Protein AF-A0A1C6E4A1-F1 (afdb_monomer_lite)

Sequence (317 aa):
MVTQKQIKAWIPEALAIFQRFMPPFPGMDTIPIPEIHIVSDKTVFPTRKMLVAKLRSRQTDIDEDHYTSIMEMIHGDLGDAILIWQKYIPDPQKIPLADDYFCHYLWHELGHYYAIHNECRSDDLHRFNNPGLAAERAKQEGYWMWSEFIAEAIALYVEEQHCRIDNKEFYHPELLKWEPNEWGYLVEKLLNFLEMAFCYYPSTIDEAGLAMYFATLLMDDATKRYVKAASEGKLRVYDKSTGRSRSAEPGSIEATCISDQAEAFQDTLWQMKRLLEIQLRKESFWEINAQWLEELGQHVIDLMNEKIALLASMSID

Structure (mmCIF, N/CA/C/O backbone):
data_AF-A0A1C6E4A1-F1
#
_entry.id   AF-A0A1C6E4A1-F1
#
loop_
_atom_site.group_PDB
_atom_site.id
_atom_site.type_symbol
_atom_site.label_atom_id
_atom_site.label_alt_id
_atom_site.label_comp_id
_atom_site.label_asym_id
_atom_site.label_entity_id
_atom_site.label_seq_id
_atom_site.pdbx_PDB_ins_code
_atom_site.Cartn_x
_atom_site.Cartn_y
_atom_site.Cartn_z
_atom_site.occupancy
_atom_site.B_iso_or_equiv
_atom_site.auth_seq_id
_atom_site.auth_comp_id
_atom_site.auth_asym_id
_atom_site.auth_atom_id
_atom_site.pdbx_PDB_model_num
ATOM 1 N N . MET A 1 1 ? 25.639 3.477 7.634 1.00 81.38 1 MET A N 1
ATOM 2 C CA . MET A 1 1 ? 24.794 3.198 6.457 1.00 81.38 1 MET A CA 1
ATOM 3 C C . MET A 1 1 ? 24.906 1.716 6.188 1.00 81.38 1 MET A C 1
ATOM 5 O O . MET A 1 1 ? 26.019 1.196 6.266 1.00 81.38 1 MET A O 1
ATOM 9 N N . VAL A 1 2 ? 23.794 1.050 5.890 1.00 91.00 2 VAL A N 1
ATOM 10 C CA . VAL A 1 2 ? 23.809 -0.368 5.523 1.00 91.00 2 VAL A CA 1
ATOM 11 C C . VAL A 1 2 ? 24.676 -0.595 4.280 1.00 91.00 2 VAL A C 1
ATOM 13 O O . VAL A 1 2 ? 24.725 0.234 3.370 1.00 91.00 2 VAL A O 1
ATOM 16 N N . THR A 1 3 ? 25.414 -1.700 4.239 1.00 92.31 3 THR A N 1
ATOM 17 C CA . THR A 1 3 ? 26.262 -2.055 3.093 1.00 92.31 3 THR A CA 1
ATOM 18 C C . THR A 1 3 ? 25.485 -2.867 2.058 1.00 92.31 3 THR A C 1
ATOM 20 O O . THR A 1 3 ? 24.609 -3.654 2.411 1.00 92.31 3 THR A O 1
ATOM 23 N N . GLN A 1 4 ? 25.868 -2.790 0.778 1.00 93.56 4 GLN A N 1
ATOM 24 C CA . GLN A 1 4 ? 25.291 -3.672 -0.248 1.00 93.56 4 GLN A CA 1
ATOM 25 C C . GLN A 1 4 ? 25.464 -5.159 0.088 1.00 93.56 4 GLN A C 1
ATOM 27 O O . GLN A 1 4 ? 24.623 -5.971 -0.274 1.00 93.56 4 GLN A O 1
ATOM 32 N N . LYS A 1 5 ? 26.544 -5.533 0.791 1.00 93.94 5 LYS A N 1
ATOM 33 C CA . LYS A 1 5 ? 26.756 -6.912 1.247 1.00 93.94 5 LYS A CA 1
ATOM 34 C C . LYS A 1 5 ? 25.677 -7.353 2.242 1.00 93.94 5 LYS A C 1
ATOM 36 O O . LYS A 1 5 ? 25.244 -8.493 2.162 1.00 93.94 5 LYS A O 1
ATOM 41 N N . GLN A 1 6 ? 25.267 -6.470 3.154 1.00 93.69 6 GLN A N 1
ATOM 42 C CA . GLN A 1 6 ? 24.185 -6.750 4.104 1.00 93.69 6 GLN A CA 1
ATOM 43 C C . GLN A 1 6 ? 22.842 -6.867 3.386 1.00 93.69 6 GLN A C 1
ATOM 45 O O . GLN A 1 6 ? 22.175 -7.875 3.557 1.00 93.69 6 GLN A O 1
ATOM 50 N N . ILE A 1 7 ? 22.517 -5.924 2.495 1.00 95.50 7 ILE A N 1
ATOM 51 C CA . ILE A 1 7 ? 21.291 -5.990 1.679 1.00 95.50 7 ILE A CA 1
ATOM 52 C C . ILE A 1 7 ? 21.223 -7.321 0.906 1.00 95.50 7 ILE A C 1
ATOM 54 O O . ILE A 1 7 ? 20.216 -8.018 0.946 1.00 95.50 7 ILE A O 1
ATOM 58 N N . LYS A 1 8 ? 22.328 -7.738 0.268 1.00 96.00 8 LYS A N 1
ATOM 59 C CA . LYS A 1 8 ? 22.415 -9.036 -0.431 1.00 96.00 8 LYS A CA 1
ATOM 60 C C . LYS A 1 8 ? 22.181 -10.246 0.469 1.00 96.00 8 LYS A C 1
ATOM 62 O O . LYS A 1 8 ? 21.783 -11.284 -0.042 1.00 96.00 8 LYS A O 1
ATOM 67 N N . ALA A 1 9 ? 22.480 -10.139 1.761 1.00 95.25 9 ALA A N 1
ATOM 68 C CA . ALA A 1 9 ? 22.271 -11.226 2.708 1.00 95.25 9 ALA A CA 1
ATOM 69 C C . ALA A 1 9 ? 20.801 -11.348 3.141 1.00 95.25 9 ALA A C 1
ATOM 71 O O . ALA A 1 9 ? 20.377 -12.456 3.438 1.00 95.25 9 ALA A O 1
ATOM 72 N N . TRP A 1 10 ? 20.038 -10.249 3.135 1.00 95.50 10 TRP A N 1
ATOM 73 C CA . TRP A 1 10 ? 18.614 -10.234 3.500 1.00 95.50 10 TRP A CA 1
ATOM 74 C C . TRP A 1 10 ? 17.695 -10.730 2.375 1.00 95.50 10 TRP A C 1
ATOM 76 O O . TRP A 1 10 ? 16.693 -11.388 2.635 1.00 95.50 10 TRP A O 1
ATOM 86 N N . ILE A 1 11 ? 18.060 -10.471 1.113 1.00 97.19 11 ILE A N 1
ATOM 87 C CA . ILE A 1 11 ? 17.241 -10.816 -0.065 1.00 97.19 11 ILE A CA 1
ATOM 88 C C . ILE A 1 11 ? 16.787 -12.293 -0.100 1.00 97.19 11 ILE A C 1
ATOM 90 O O . ILE A 1 11 ? 15.597 -12.521 -0.309 1.00 97.19 11 ILE A O 1
ATOM 94 N N . PRO A 1 12 ? 17.662 -13.309 0.072 1.00 96.75 12 PRO A N 1
ATOM 95 C CA . PRO A 1 12 ? 17.250 -14.704 -0.090 1.00 96.75 12 PRO A CA 1
ATOM 96 C C . PRO A 1 12 ? 16.167 -15.146 0.898 1.00 96.75 12 PRO A C 1
ATOM 98 O O . PRO A 1 12 ? 15.276 -15.903 0.524 1.00 96.75 12 PRO A O 1
ATOM 101 N N . GLU A 1 13 ? 16.238 -14.673 2.142 1.00 94.50 13 GLU A N 1
ATOM 102 C CA . GLU A 1 13 ? 15.254 -14.995 3.175 1.00 94.50 13 GLU A CA 1
ATOM 103 C C . GLU A 1 13 ? 13.914 -14.312 2.891 1.00 94.50 13 GLU A C 1
ATOM 105 O O . GLU A 1 13 ? 12.883 -14.983 2.874 1.00 94.50 13 GLU A O 1
ATOM 110 N N . ALA A 1 14 ? 13.932 -13.020 2.548 1.00 96.62 14 ALA A N 1
ATOM 111 C CA . ALA A 1 14 ? 12.730 -12.288 2.155 1.00 96.62 14 ALA A CA 1
ATOM 112 C C . ALA A 1 14 ? 12.017 -12.943 0.956 1.00 96.62 14 ALA A C 1
ATOM 114 O O . ALA A 1 14 ? 10.797 -13.118 0.984 1.00 96.62 14 ALA A O 1
ATOM 115 N N . LEU A 1 15 ? 12.771 -13.375 -0.066 1.00 96.94 15 LEU A N 1
ATOM 116 C CA . LEU A 1 15 ? 12.227 -14.106 -1.217 1.00 96.94 15 LEU A CA 1
ATOM 117 C C . LEU A 1 15 ? 11.614 -15.451 -0.812 1.00 96.94 15 LEU A C 1
ATOM 119 O O . LEU A 1 15 ? 10.517 -15.781 -1.259 1.00 96.94 15 LEU A O 1
ATOM 123 N N . ALA A 1 16 ? 12.295 -16.215 0.045 1.00 95.56 16 ALA A N 1
ATOM 124 C CA . ALA A 1 16 ? 11.799 -17.508 0.508 1.00 95.56 16 ALA A CA 1
ATOM 125 C C . ALA A 1 16 ? 10.503 -17.369 1.323 1.00 95.56 16 ALA A C 1
ATOM 127 O O . ALA A 1 16 ? 9.583 -18.171 1.154 1.00 95.56 16 ALA A O 1
ATOM 128 N N . ILE A 1 17 ? 10.404 -16.342 2.174 1.00 96.31 17 ILE A N 1
ATOM 129 C CA . ILE A 1 17 ? 9.189 -16.038 2.940 1.00 96.31 17 ILE A CA 1
ATOM 130 C C . ILE A 1 17 ? 8.036 -15.692 1.993 1.00 96.31 17 ILE A C 1
ATOM 132 O O . ILE A 1 17 ? 6.963 -16.287 2.111 1.00 96.31 17 ILE A O 1
ATOM 136 N N . PHE A 1 18 ? 8.272 -14.800 1.026 1.00 96.69 18 PHE A N 1
ATOM 137 C CA . PHE A 1 18 ? 7.267 -14.405 0.039 1.00 96.69 18 PHE A CA 1
ATOM 138 C C . PHE A 1 18 ? 6.743 -15.615 -0.744 1.00 96.69 18 PHE A C 1
ATOM 140 O O . PHE A 1 18 ? 5.542 -15.868 -0.773 1.00 96.69 18 PHE A O 1
ATOM 147 N N . GLN A 1 19 ? 7.646 -16.420 -1.314 1.00 94.31 19 GLN A N 1
ATOM 148 C CA . GLN A 1 19 ? 7.297 -17.611 -2.100 1.00 94.31 19 GLN A CA 1
ATOM 149 C C . GLN A 1 19 ? 6.577 -18.690 -1.287 1.00 94.31 19 GLN A C 1
ATOM 151 O O . GLN A 1 19 ? 5.837 -19.492 -1.849 1.00 94.31 19 GLN A O 1
ATOM 156 N N . ARG A 1 20 ? 6.807 -18.750 0.028 1.00 94.69 20 ARG A N 1
ATOM 157 C CA . ARG A 1 20 ? 6.126 -19.707 0.904 1.00 94.69 20 ARG A CA 1
ATOM 158 C C . ARG A 1 20 ? 4.679 -19.303 1.185 1.00 94.69 20 ARG A C 1
ATOM 160 O O . ARG A 1 20 ? 3.849 -20.191 1.365 1.00 94.69 20 ARG A O 1
ATOM 167 N N . PHE A 1 21 ? 4.392 -18.005 1.288 1.00 94.69 21 PHE A N 1
ATOM 168 C CA . PHE A 1 21 ? 3.065 -17.515 1.674 1.00 94.69 21 PHE A CA 1
ATOM 169 C C . PHE A 1 21 ? 2.189 -17.092 0.500 1.00 94.69 21 PHE A C 1
ATOM 171 O O . PHE A 1 21 ? 0.968 -17.181 0.614 1.00 94.69 21 PHE A O 1
ATOM 178 N N . MET A 1 22 ? 2.779 -16.700 -0.627 1.00 94.44 22 MET A N 1
ATOM 179 C CA . MET A 1 22 ? 2.024 -16.411 -1.841 1.00 94.44 22 MET A CA 1
ATOM 180 C C . MET A 1 22 ? 1.811 -17.688 -2.662 1.00 94.44 22 MET A C 1
ATOM 182 O O . MET A 1 22 ? 2.776 -18.414 -2.915 1.00 94.44 22 MET A O 1
ATOM 186 N N . PRO A 1 23 ? 0.569 -17.995 -3.083 1.00 91.94 23 PRO A N 1
ATOM 187 C CA . PRO A 1 23 ? 0.314 -19.166 -3.912 1.00 91.94 23 PRO A CA 1
ATOM 188 C C . PRO A 1 23 ? 0.955 -19.008 -5.300 1.00 91.94 23 PRO A C 1
ATOM 190 O O . PRO A 1 23 ? 1.213 -17.894 -5.741 1.00 91.94 23 PRO A O 1
ATOM 193 N N . PRO A 1 24 ? 1.233 -20.104 -6.024 1.00 89.75 24 PRO A N 1
ATOM 194 C CA . PRO A 1 24 ? 1.779 -20.000 -7.368 1.00 89.75 24 PRO A CA 1
ATOM 195 C C . PRO A 1 24 ? 0.727 -19.475 -8.350 1.00 89.75 24 PRO A C 1
ATOM 197 O O . PRO A 1 24 ? -0.425 -19.910 -8.325 1.00 89.75 24 PRO A O 1
ATOM 200 N N . PHE A 1 25 ? 1.140 -18.602 -9.266 1.00 87.06 25 PHE A N 1
ATOM 201 C CA . PHE A 1 25 ? 0.284 -18.109 -10.344 1.00 87.06 25 PHE A CA 1
ATOM 202 C C . PHE A 1 25 ? 0.513 -18.861 -11.666 1.00 87.06 25 PHE A C 1
ATOM 204 O O . PHE A 1 25 ? 1.556 -19.504 -11.854 1.00 87.06 25 PHE A O 1
ATOM 211 N N . PRO A 1 26 ? -0.434 -18.799 -12.624 1.00 83.06 26 PRO A N 1
ATOM 212 C CA . PRO A 1 26 ? -0.293 -19.469 -13.913 1.00 83.06 26 PRO A CA 1
ATOM 213 C C . PRO A 1 26 ? 0.978 -19.053 -14.671 1.00 83.06 26 PRO A C 1
ATOM 215 O O . PRO A 1 26 ? 1.112 -17.926 -15.140 1.00 83.06 26 PRO A O 1
ATOM 218 N N . GLY A 1 27 ? 1.902 -19.999 -14.854 1.00 82.12 27 GLY A N 1
ATOM 219 C CA . GLY A 1 27 ? 3.162 -19.770 -15.571 1.00 82.12 27 GLY A CA 1
ATOM 220 C C . GLY A 1 27 ? 4.354 -19.395 -14.688 1.00 82.12 27 GLY A C 1
ATOM 221 O O . GLY A 1 27 ? 5.437 -19.189 -15.235 1.00 82.12 27 GLY A O 1
ATOM 222 N N . MET A 1 28 ? 4.202 -19.380 -13.358 1.00 85.00 28 MET A N 1
ATOM 223 C CA . MET A 1 28 ? 5.288 -19.098 -12.408 1.00 85.00 28 MET A CA 1
ATOM 224 C C . MET A 1 28 ? 6.514 -20.014 -12.588 1.00 85.00 28 MET A C 1
ATOM 226 O O . MET A 1 28 ? 7.639 -19.568 -12.410 1.00 85.00 28 MET A O 1
ATOM 230 N N . ASP A 1 29 ? 6.334 -21.262 -13.037 1.00 83.38 29 ASP A N 1
ATOM 231 C CA . ASP A 1 29 ? 7.452 -22.179 -13.337 1.00 83.38 29 ASP A CA 1
ATOM 232 C C . ASP A 1 29 ? 8.336 -21.707 -14.509 1.00 83.38 29 ASP A C 1
ATOM 234 O O . ASP A 1 29 ? 9.450 -22.194 -14.705 1.00 83.38 29 ASP A O 1
ATOM 238 N N . THR A 1 30 ? 7.822 -20.786 -15.327 1.00 85.50 30 THR A N 1
ATOM 239 C CA . THR A 1 30 ? 8.484 -20.263 -16.532 1.00 85.50 30 THR A CA 1
ATOM 240 C C . THR A 1 30 ? 8.809 -18.777 -16.450 1.00 85.50 30 THR A C 1
ATOM 242 O O . THR A 1 30 ? 9.683 -18.314 -17.181 1.00 85.50 30 THR A O 1
ATOM 245 N N . ILE A 1 31 ? 8.124 -18.038 -15.576 1.00 88.00 31 ILE A N 1
ATOM 246 C CA . ILE A 1 31 ? 8.352 -16.615 -15.336 1.00 88.00 31 ILE A CA 1
ATOM 247 C C . ILE A 1 31 ? 9.339 -16.506 -14.168 1.00 88.00 31 ILE A C 1
ATOM 249 O O . ILE A 1 31 ? 9.013 -16.922 -13.054 1.00 88.00 31 ILE A O 1
ATOM 253 N N . PRO A 1 32 ? 10.568 -16.018 -14.403 1.00 90.31 32 PRO A N 1
ATOM 254 C CA . PRO A 1 32 ? 11.553 -15.903 -13.342 1.00 90.31 32 PRO A CA 1
ATOM 255 C C . PRO A 1 32 ? 11.148 -14.815 -12.342 1.00 90.31 32 PRO A C 1
ATOM 257 O O . PRO A 1 32 ? 10.550 -13.808 -12.711 1.00 90.31 32 PRO A O 1
ATOM 260 N N . ILE A 1 33 ? 11.564 -14.990 -11.086 1.00 91.94 33 ILE A N 1
ATOM 261 C CA . ILE A 1 33 ? 11.564 -13.905 -10.095 1.00 91.94 33 ILE A CA 1
ATOM 262 C C . ILE A 1 33 ? 12.351 -12.705 -10.663 1.00 91.94 33 ILE A C 1
ATOM 264 O O . ILE A 1 33 ? 13.384 -12.936 -11.306 1.00 91.94 33 ILE A O 1
ATOM 268 N N . PRO A 1 34 ? 11.916 -11.453 -10.411 1.00 96.31 34 PRO A N 1
ATOM 269 C CA . PRO A 1 34 ? 12.587 -10.263 -10.927 1.00 96.31 34 PRO A CA 1
ATOM 270 C C . PRO A 1 34 ? 14.086 -10.219 -10.605 1.00 96.31 34 PRO A C 1
ATOM 272 O O . PRO A 1 34 ? 14.519 -10.576 -9.505 1.00 96.31 34 PRO A O 1
ATOM 275 N N . GLU A 1 35 ? 14.897 -9.735 -11.549 1.00 96.25 35 GLU A N 1
ATOM 276 C CA . GLU A 1 35 ? 16.322 -9.497 -11.303 1.00 96.25 35 GLU A CA 1
ATOM 277 C C . GLU A 1 35 ? 16.504 -8.365 -10.274 1.00 96.25 35 GLU A C 1
ATOM 279 O O . GLU A 1 35 ? 16.013 -7.259 -10.476 1.00 96.25 35 GLU A O 1
ATOM 284 N N . ILE A 1 36 ? 17.240 -8.597 -9.180 1.00 97.94 36 ILE A N 1
ATOM 285 C CA . ILE A 1 36 ? 17.410 -7.587 -8.119 1.00 97.94 36 ILE A CA 1
ATOM 286 C C . ILE A 1 36 ? 18.741 -6.837 -8.266 1.00 97.94 36 ILE A C 1
ATOM 288 O O . ILE A 1 36 ? 19.827 -7.422 -8.186 1.00 97.94 36 ILE A O 1
ATOM 292 N N . HIS A 1 37 ? 18.663 -5.513 -8.405 1.00 98.00 37 HIS A N 1
ATOM 293 C CA . HIS A 1 37 ? 19.795 -4.611 -8.606 1.00 98.00 37 HIS A CA 1
ATOM 294 C C . HIS A 1 37 ? 19.950 -3.629 -7.445 1.00 98.00 37 HIS A C 1
ATOM 296 O O . HIS A 1 37 ? 19.134 -2.737 -7.261 1.00 98.00 37 HIS A O 1
ATOM 302 N N . ILE A 1 38 ? 21.050 -3.724 -6.693 1.00 97.75 38 ILE A N 1
ATOM 303 C CA . ILE A 1 38 ? 21.346 -2.783 -5.601 1.00 97.75 38 ILE A CA 1
ATOM 304 C C . ILE A 1 38 ? 22.229 -1.652 -6.124 1.00 97.75 38 ILE A C 1
ATOM 306 O O . ILE A 1 38 ? 23.339 -1.894 -6.610 1.00 97.75 38 ILE A O 1
ATOM 310 N N . VAL A 1 39 ? 21.767 -0.414 -5.973 1.00 96.50 39 VAL A N 1
ATOM 311 C CA . VAL A 1 39 ? 22.415 0.780 -6.520 1.00 96.50 39 VAL A CA 1
ATOM 312 C C . VAL A 1 39 ? 22.741 1.820 -5.453 1.00 96.50 39 VAL A C 1
ATOM 314 O O . VAL A 1 39 ? 22.078 1.951 -4.429 1.00 96.50 39 VAL A O 1
ATOM 317 N N . SER A 1 40 ? 23.809 2.570 -5.712 1.00 94.50 40 SER A N 1
ATOM 318 C CA . SER A 1 40 ? 24.158 3.814 -5.018 1.00 94.50 40 SER A CA 1
ATOM 319 C C . SER A 1 40 ? 23.624 5.044 -5.764 1.00 94.50 40 SER A C 1
ATOM 321 O O . SER A 1 40 ? 23.258 4.936 -6.935 1.00 94.50 40 SER A O 1
ATOM 323 N N . ASP A 1 41 ? 23.721 6.226 -5.149 1.00 91.69 41 ASP A N 1
ATOM 324 C CA . ASP A 1 41 ? 23.377 7.530 -5.751 1.00 91.69 41 ASP A CA 1
ATOM 325 C C . ASP A 1 41 ? 24.024 7.754 -7.121 1.00 91.69 41 ASP A C 1
ATOM 327 O O . ASP A 1 41 ? 23.420 8.313 -8.026 1.00 91.69 41 ASP A O 1
ATOM 331 N N . LYS A 1 42 ? 25.264 7.284 -7.307 1.00 93.50 42 LYS A N 1
ATOM 332 C CA . LYS A 1 42 ? 25.999 7.465 -8.570 1.00 93.50 42 LYS A CA 1
ATOM 333 C C . LYS A 1 42 ? 25.506 6.553 -9.691 1.00 93.50 42 LYS A C 1
ATOM 335 O O . LYS A 1 42 ? 25.857 6.760 -10.847 1.00 93.50 42 LYS A O 1
ATOM 340 N N . THR A 1 43 ? 24.782 5.494 -9.345 1.00 96.06 43 THR A N 1
ATOM 341 C CA . THR A 1 43 ? 24.476 4.376 -10.246 1.00 96.06 43 THR A CA 1
ATOM 342 C C . THR A 1 43 ? 22.985 4.158 -10.458 1.00 96.06 43 THR A C 1
ATOM 344 O O . THR A 1 43 ? 22.647 3.395 -11.357 1.00 96.06 43 THR A O 1
ATOM 347 N N . VAL A 1 44 ? 22.114 4.805 -9.675 1.00 94.81 44 VAL A N 1
ATOM 348 C CA . VAL A 1 44 ? 20.657 4.597 -9.717 1.00 94.81 44 VAL A CA 1
ATOM 349 C C . VAL A 1 44 ? 20.091 4.863 -11.112 1.00 94.81 44 VAL A C 1
ATOM 351 O O . VAL A 1 44 ? 19.644 3.923 -11.763 1.00 94.81 44 VAL A O 1
ATOM 354 N N . PHE A 1 45 ? 20.250 6.071 -11.655 1.00 95.12 45 PHE A N 1
ATOM 355 C CA . PHE A 1 45 ? 19.711 6.414 -12.975 1.00 95.12 45 PHE A CA 1
ATOM 356 C C . PHE A 1 45 ? 20.417 5.727 -14.153 1.00 95.12 45 PHE A C 1
ATOM 358 O O . PHE A 1 45 ? 19.721 5.253 -15.053 1.00 95.12 45 PHE A O 1
ATOM 365 N N . PRO A 1 46 ? 21.762 5.578 -14.180 1.00 96.12 46 PRO A N 1
ATOM 366 C CA . PRO A 1 46 ? 22.415 4.779 -15.217 1.00 96.12 46 PRO A CA 1
ATOM 367 C C . PRO A 1 46 ? 21.916 3.329 -15.265 1.00 96.12 46 PRO A C 1
ATOM 369 O O . PRO A 1 46 ? 21.668 2.799 -16.347 1.00 96.12 46 PRO A O 1
ATOM 372 N N . THR A 1 47 ? 21.732 2.696 -14.101 1.00 97.12 47 THR A N 1
ATOM 373 C CA . THR A 1 47 ? 21.236 1.314 -14.016 1.00 97.12 47 THR A CA 1
ATOM 374 C C . THR A 1 47 ? 19.764 1.248 -14.398 1.00 97.12 47 THR A C 1
ATOM 376 O O . THR A 1 47 ? 19.402 0.403 -15.209 1.00 97.12 47 THR A O 1
ATOM 379 N N . ARG A 1 48 ? 18.930 2.172 -13.903 1.00 96.19 48 ARG A N 1
ATOM 380 C CA . ARG A 1 48 ? 17.509 2.251 -14.261 1.00 96.19 48 ARG A CA 1
ATOM 381 C C . ARG A 1 48 ? 17.311 2.380 -15.772 1.00 96.19 48 ARG A C 1
ATOM 383 O O . ARG A 1 48 ? 16.597 1.577 -16.358 1.00 96.19 48 ARG A O 1
ATOM 390 N N . LYS A 1 49 ? 18.011 3.313 -16.434 1.00 95.88 49 LYS A N 1
ATOM 391 C CA . LYS A 1 49 ? 17.958 3.492 -17.903 1.00 95.88 49 LYS A CA 1
ATOM 392 C C . LYS A 1 49 ? 18.360 2.226 -18.656 1.00 95.88 49 LYS A C 1
ATOM 394 O O . LYS A 1 49 ? 17.715 1.855 -19.634 1.00 95.88 49 LYS A O 1
ATOM 399 N N . MET A 1 50 ? 19.417 1.556 -18.194 1.00 97.19 50 MET A N 1
ATOM 400 C CA . MET A 1 50 ? 19.840 0.271 -18.748 1.00 97.19 50 MET A CA 1
ATOM 401 C C . MET A 1 50 ? 18.745 -0.795 -18.585 1.00 97.19 50 MET A C 1
ATOM 403 O O . MET A 1 50 ? 18.482 -1.514 -19.545 1.00 97.19 50 MET A O 1
ATOM 407 N N . LEU A 1 51 ? 18.107 -0.896 -17.415 1.00 97.25 51 LEU A N 1
ATOM 408 C CA . LEU A 1 51 ? 17.039 -1.866 -17.148 1.00 97.25 51 LEU A CA 1
ATOM 409 C C . LEU A 1 51 ? 15.794 -1.590 -17.990 1.00 97.25 51 LEU A C 1
ATOM 411 O O . LEU A 1 51 ? 15.344 -2.490 -18.690 1.00 97.25 51 LEU A O 1
ATOM 415 N N . VAL A 1 52 ? 15.307 -0.347 -18.024 1.00 95.69 52 VAL A N 1
ATOM 416 C CA . VAL A 1 52 ? 14.161 0.056 -18.859 1.00 95.69 52 VAL A CA 1
ATOM 417 C C . VAL A 1 52 ? 14.390 -0.333 -20.324 1.00 95.69 52 VAL A C 1
ATOM 419 O O . VAL A 1 52 ? 13.527 -0.951 -20.947 1.00 95.69 52 VAL A O 1
ATOM 422 N N . ALA A 1 53 ? 15.586 -0.067 -20.861 1.00 96.38 53 ALA A N 1
ATOM 423 C CA . ALA A 1 53 ? 15.941 -0.454 -22.224 1.00 96.38 53 ALA A CA 1
ATOM 424 C C . ALA A 1 53 ? 16.075 -1.979 -22.407 1.00 96.38 53 ALA A C 1
ATOM 426 O O . ALA A 1 53 ? 15.568 -2.524 -23.389 1.00 96.38 53 ALA A O 1
ATOM 427 N N . LYS A 1 54 ? 16.747 -2.676 -21.476 1.00 97.06 54 LYS A N 1
ATOM 428 C CA . LYS A 1 54 ? 16.952 -4.137 -21.509 1.00 97.06 54 LYS A CA 1
ATOM 429 C C . LYS A 1 54 ? 15.618 -4.884 -21.489 1.00 97.06 54 LYS A C 1
ATOM 431 O O . LYS A 1 54 ? 15.457 -5.841 -22.240 1.00 97.06 54 LYS A O 1
ATOM 436 N N . LEU A 1 55 ? 14.694 -4.446 -20.639 1.00 95.75 55 LEU A N 1
ATOM 437 C CA . LEU A 1 55 ? 13.409 -5.099 -20.399 1.00 95.75 55 LEU A CA 1
ATOM 438 C C . LEU A 1 55 ? 12.325 -4.672 -21.395 1.00 95.75 55 LEU A C 1
ATOM 440 O O . LEU A 1 55 ? 11.274 -5.299 -21.438 1.00 95.75 55 LEU A O 1
ATOM 444 N N . ARG A 1 56 ? 12.580 -3.642 -22.219 1.00 94.50 56 ARG A N 1
ATOM 445 C CA . ARG A 1 56 ? 11.566 -2.963 -23.052 1.00 94.50 56 ARG A CA 1
ATOM 446 C C . ARG A 1 56 ? 10.392 -2.447 -22.217 1.00 94.50 56 ARG A C 1
ATOM 448 O O . ARG A 1 56 ? 9.236 -2.565 -22.608 1.00 94.50 56 ARG A O 1
ATOM 455 N N . SER A 1 57 ? 10.709 -1.883 -21.056 1.00 91.44 57 SER A N 1
ATOM 456 C CA . SER A 1 57 ? 9.710 -1.273 -20.187 1.00 91.44 57 SER A CA 1
ATOM 457 C C . SER A 1 57 ? 9.175 0.021 -20.799 1.00 91.44 57 SER A C 1
ATOM 459 O O . SER A 1 57 ? 9.913 0.777 -21.437 1.00 91.44 57 SER A O 1
ATOM 461 N N . ARG A 1 58 ? 7.889 0.293 -20.562 1.00 87.94 58 ARG A N 1
ATOM 462 C CA . ARG A 1 58 ? 7.238 1.564 -20.911 1.00 87.94 58 ARG A CA 1
ATOM 463 C C . ARG A 1 58 ? 7.419 2.642 -19.835 1.00 87.94 58 ARG A C 1
ATOM 465 O O . ARG A 1 58 ? 7.025 3.779 -20.060 1.00 87.94 58 ARG A O 1
ATOM 472 N N . GLN A 1 59 ? 8.052 2.326 -18.702 1.00 85.44 59 GLN A N 1
ATOM 473 C CA . GLN A 1 59 ? 8.328 3.256 -17.596 1.00 85.44 59 GLN A CA 1
ATOM 474 C C . GLN A 1 59 ? 9.520 4.191 -17.913 1.00 85.44 59 GLN A C 1
ATOM 476 O O . GLN A 1 59 ? 10.516 4.255 -17.181 1.00 85.44 59 GLN A O 1
ATOM 481 N N . THR A 1 60 ? 9.456 4.894 -19.047 1.00 83.00 60 THR A N 1
ATOM 482 C CA . THR A 1 60 ? 10.545 5.745 -19.558 1.00 83.00 60 THR A CA 1
ATOM 483 C C . THR A 1 60 ? 10.597 7.124 -18.915 1.00 83.00 60 THR A C 1
ATOM 485 O O . THR A 1 60 ? 11.679 7.706 -18.824 1.00 83.00 60 THR A O 1
ATOM 488 N N . ASP A 1 61 ? 9.456 7.618 -18.444 1.00 76.00 61 ASP A N 1
ATOM 489 C CA . ASP A 1 61 ? 9.274 9.005 -18.023 1.00 76.00 61 A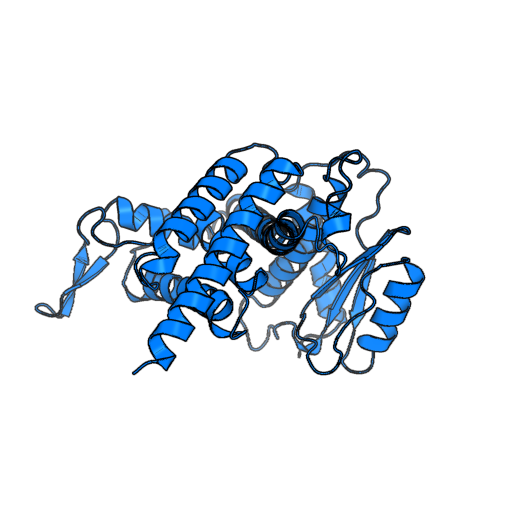SP A CA 1
ATOM 490 C C . ASP A 1 61 ? 9.429 9.109 -16.501 1.00 76.00 61 ASP A C 1
ATOM 492 O O . ASP A 1 61 ? 8.450 9.131 -15.762 1.00 76.00 61 ASP A O 1
ATOM 496 N N . ILE A 1 62 ? 10.681 9.116 -16.027 1.00 81.50 62 ILE A N 1
ATOM 497 C CA . ILE A 1 62 ? 11.005 9.352 -14.613 1.00 81.50 62 ILE A CA 1
ATOM 498 C C . ILE A 1 62 ? 11.565 10.764 -14.432 1.00 81.50 62 ILE A C 1
ATOM 500 O O . ILE A 1 62 ? 12.454 11.189 -15.174 1.00 81.50 62 ILE A O 1
ATOM 504 N N . ASP A 1 63 ? 11.070 11.472 -13.422 1.00 83.94 63 ASP A N 1
ATOM 505 C CA . ASP A 1 63 ? 11.677 12.712 -12.951 1.00 83.94 63 ASP A CA 1
ATOM 506 C C . ASP A 1 63 ? 12.846 12.375 -12.012 1.00 83.94 63 ASP A C 1
ATOM 508 O O . ASP A 1 63 ? 12.649 11.984 -10.862 1.00 83.94 63 ASP A O 1
ATOM 512 N N . GLU A 1 64 ? 14.080 12.482 -12.517 1.00 85.75 64 GLU A N 1
ATOM 513 C CA . GLU A 1 64 ? 15.288 12.189 -11.733 1.00 85.75 64 GLU A CA 1
ATOM 514 C C . GLU A 1 64 ? 15.479 13.162 -10.555 1.00 85.75 64 GLU A C 1
ATOM 516 O O . GLU A 1 64 ? 16.068 12.776 -9.543 1.00 85.75 64 GLU A O 1
ATOM 521 N N . ASP A 1 65 ? 14.967 14.394 -10.656 1.00 82.44 65 ASP A N 1
ATOM 522 C CA . ASP A 1 65 ? 15.119 15.421 -9.620 1.00 82.44 65 ASP A CA 1
ATOM 523 C C . ASP A 1 65 ? 14.159 15.189 -8.439 1.00 82.44 65 ASP A C 1
ATOM 525 O O . ASP A 1 65 ? 14.463 15.577 -7.307 1.00 82.44 65 ASP A O 1
ATOM 529 N N . HIS A 1 66 ? 13.043 14.495 -8.683 1.00 80.38 66 HIS A N 1
ATOM 530 C CA . HIS A 1 66 ? 12.029 14.148 -7.680 1.00 80.38 66 HIS A CA 1
ATOM 531 C C . HIS A 1 66 ? 11.904 12.635 -7.434 1.00 80.38 66 HIS A C 1
ATOM 533 O O . HIS A 1 66 ? 10.915 12.180 -6.864 1.00 80.38 66 HIS A O 1
ATOM 539 N N . TYR A 1 67 ? 12.905 11.842 -7.824 1.00 83.44 67 TYR A N 1
ATOM 540 C CA . TYR A 1 67 ? 12.901 10.397 -7.602 1.00 83.44 67 TYR A CA 1
ATOM 541 C C . TYR A 1 67 ? 13.032 10.066 -6.106 1.00 83.44 67 TYR A C 1
ATOM 543 O O . TYR A 1 67 ? 14.068 10.325 -5.484 1.00 83.44 67 TYR A O 1
ATOM 551 N N . THR A 1 68 ? 11.984 9.482 -5.523 1.00 81.62 68 THR A N 1
ATOM 552 C CA . THR A 1 68 ? 11.884 9.184 -4.081 1.00 81.62 68 THR A CA 1
ATOM 553 C C . THR A 1 68 ? 11.806 7.694 -3.756 1.00 81.62 68 THR A C 1
ATOM 555 O O . THR A 1 68 ? 11.859 7.335 -2.579 1.00 81.62 68 THR A O 1
ATOM 558 N N . SER A 1 69 ? 11.726 6.821 -4.762 1.00 85.25 69 SER A N 1
ATOM 559 C CA . SER A 1 69 ? 11.523 5.386 -4.564 1.00 85.25 69 SER A CA 1
ATOM 560 C C . SER A 1 69 ? 12.705 4.729 -3.842 1.00 85.25 69 SER A C 1
ATOM 562 O O . SER A 1 69 ? 13.863 4.819 -4.269 1.00 85.25 69 SER A O 1
ATOM 564 N N . ILE A 1 70 ? 12.410 4.047 -2.731 1.00 92.00 70 ILE A N 1
ATOM 565 C CA . ILE A 1 70 ? 13.387 3.253 -1.967 1.00 92.00 70 ILE A CA 1
ATOM 566 C C . ILE A 1 70 ? 13.748 1.992 -2.757 1.00 92.00 70 ILE A C 1
ATOM 568 O O . ILE A 1 70 ? 14.929 1.649 -2.904 1.00 92.00 70 ILE A O 1
ATOM 572 N N . MET A 1 71 ? 12.719 1.325 -3.272 1.00 96.38 71 MET A N 1
ATOM 573 C CA . MET A 1 71 ? 12.795 0.250 -4.246 1.00 96.38 71 MET A CA 1
ATOM 574 C C . MET A 1 71 ? 11.848 0.580 -5.407 1.00 96.38 71 MET A C 1
ATOM 576 O O . MET A 1 71 ? 10.981 1.431 -5.256 1.00 96.38 71 MET A O 1
ATOM 580 N N . GLU A 1 72 ? 12.087 0.006 -6.581 1.00 95.25 72 GLU A N 1
ATOM 581 C CA . GLU A 1 72 ? 11.229 0.187 -7.755 1.00 95.25 72 GLU A CA 1
ATOM 582 C C . GLU A 1 72 ? 11.148 -1.127 -8.529 1.00 95.25 72 GLU A C 1
ATOM 584 O O . GLU A 1 72 ? 12.177 -1.661 -8.960 1.00 95.25 72 GLU A O 1
ATOM 589 N N . MET A 1 73 ? 9.930 -1.611 -8.748 1.00 96.12 73 MET A N 1
ATOM 590 C CA . MET A 1 73 ? 9.621 -2.681 -9.680 1.00 96.12 73 MET A CA 1
ATOM 591 C C . MET A 1 73 ? 9.530 -2.151 -11.119 1.00 96.12 73 MET A C 1
ATOM 593 O O . MET A 1 73 ? 8.675 -1.335 -11.475 1.00 96.12 73 MET A O 1
ATOM 597 N N . ILE A 1 74 ? 10.407 -2.670 -11.977 1.00 95.25 74 ILE A N 1
ATOM 598 C CA . ILE A 1 74 ? 10.474 -2.365 -13.403 1.00 95.25 74 ILE A CA 1
ATOM 599 C C . ILE A 1 74 ? 9.938 -3.556 -14.189 1.00 95.25 74 ILE A C 1
ATOM 601 O O . ILE A 1 74 ? 10.611 -4.583 -14.311 1.00 95.25 74 ILE A O 1
ATOM 605 N N . HIS A 1 75 ? 8.751 -3.387 -14.766 1.00 93.50 75 HIS A N 1
ATOM 606 C CA . HIS A 1 75 ? 8.109 -4.382 -15.622 1.00 93.50 75 HIS A CA 1
ATOM 607 C C . HIS A 1 75 ? 8.325 -4.056 -17.106 1.00 93.50 75 HIS A C 1
ATOM 609 O O . HIS A 1 75 ? 8.243 -2.891 -17.515 1.00 93.50 75 HIS A O 1
ATOM 615 N N . GLY A 1 76 ? 8.579 -5.069 -17.936 1.00 92.00 76 GLY A N 1
ATOM 616 C CA . GLY A 1 76 ? 8.666 -4.910 -19.387 1.00 92.00 76 GLY A CA 1
ATOM 617 C C . GLY A 1 76 ? 8.441 -6.202 -20.172 1.00 92.00 76 GLY A C 1
ATOM 618 O O . GLY A 1 76 ? 8.444 -7.302 -19.625 1.00 92.00 76 GLY A O 1
ATOM 619 N N . ASP A 1 77 ? 8.294 -6.069 -21.494 1.00 89.88 77 ASP A N 1
ATOM 620 C CA . ASP A 1 77 ? 7.965 -7.180 -22.402 1.00 89.88 77 ASP A CA 1
ATOM 621 C C . ASP A 1 77 ? 8.974 -8.350 -22.362 1.00 89.88 77 ASP A C 1
ATOM 623 O O . ASP A 1 77 ? 8.663 -9.456 -22.807 1.00 89.88 77 ASP A O 1
ATOM 627 N N . LEU A 1 78 ? 10.212 -8.105 -21.909 1.00 92.25 78 LEU A N 1
ATOM 628 C CA . LEU A 1 78 ? 11.287 -9.107 -21.846 1.00 92.25 78 LEU A CA 1
ATOM 629 C C . LEU A 1 78 ? 11.596 -9.606 -20.427 1.00 92.25 78 LEU A C 1
ATOM 631 O O . LEU A 1 78 ? 12.545 -10.375 -20.261 1.00 92.25 78 LEU A O 1
ATOM 635 N N . GLY A 1 79 ? 10.821 -9.187 -19.428 1.00 93.69 79 GLY A N 1
ATOM 636 C CA . GLY A 1 79 ? 10.957 -9.617 -18.041 1.00 93.69 79 GLY A CA 1
ATOM 637 C C . GLY A 1 79 ? 10.944 -8.457 -17.055 1.00 93.69 79 GLY A C 1
ATOM 638 O O . GLY A 1 79 ? 10.602 -7.324 -17.391 1.00 93.69 79 GLY A O 1
ATOM 639 N N . ASP A 1 80 ? 11.377 -8.764 -15.839 1.00 96.06 80 ASP A N 1
ATOM 640 C CA . ASP A 1 80 ? 11.179 -7.924 -14.666 1.00 96.06 80 ASP A CA 1
ATOM 641 C C . ASP A 1 80 ? 12.483 -7.672 -13.903 1.00 96.06 80 ASP A C 1
ATOM 643 O O . ASP A 1 80 ? 13.365 -8.539 -13.842 1.00 96.06 80 ASP A O 1
ATOM 647 N N . ALA A 1 81 ? 12.594 -6.509 -13.263 1.00 97.94 81 ALA A N 1
ATOM 648 C CA . ALA A 1 81 ? 13.680 -6.206 -12.336 1.00 97.94 81 ALA A CA 1
ATOM 649 C C . ALA A 1 81 ? 13.204 -5.366 -11.151 1.00 97.94 81 ALA A C 1
ATOM 651 O O . ALA A 1 81 ? 12.319 -4.538 -11.299 1.00 97.94 81 ALA A O 1
ATOM 652 N N . ILE A 1 82 ? 13.855 -5.523 -9.999 1.00 98.38 82 ILE A N 1
ATOM 653 C CA . ILE A 1 82 ? 13.682 -4.650 -8.834 1.00 98.38 82 ILE A CA 1
ATOM 654 C C . ILE A 1 82 ? 14.973 -3.862 -8.623 1.00 98.38 82 ILE A C 1
ATOM 656 O O . ILE A 1 82 ? 16.058 -4.432 -8.458 1.00 98.38 82 ILE A O 1
ATOM 660 N N . LEU A 1 83 ? 14.866 -2.539 -8.610 1.00 97.75 83 LEU A N 1
ATOM 661 C CA . LEU A 1 83 ? 15.963 -1.622 -8.337 1.00 97.75 83 LEU A CA 1
ATOM 662 C C . LEU A 1 83 ? 15.913 -1.186 -6.868 1.00 97.75 83 LEU A C 1
ATOM 664 O O . LEU A 1 83 ? 14.933 -0.604 -6.440 1.00 97.75 83 LEU A O 1
ATOM 668 N N . ILE A 1 84 ? 16.973 -1.426 -6.092 1.00 97.56 84 ILE A N 1
ATOM 669 C CA . ILE A 1 84 ? 17.051 -1.092 -4.660 1.00 97.56 84 ILE A CA 1
ATOM 670 C C . ILE A 1 84 ? 18.044 0.046 -4.446 1.00 97.56 84 ILE A C 1
ATOM 672 O O . ILE A 1 84 ? 19.254 -0.129 -4.645 1.00 97.56 84 ILE A O 1
ATOM 676 N N . TRP A 1 85 ? 17.572 1.195 -3.965 1.00 95.62 85 TRP A N 1
ATOM 677 C CA . TRP A 1 85 ? 18.430 2.337 -3.676 1.00 95.62 85 TRP A CA 1
ATOM 678 C C . TRP A 1 85 ? 18.998 2.275 -2.252 1.00 95.62 85 TRP A C 1
ATOM 680 O O . TRP A 1 85 ? 18.362 2.642 -1.267 1.00 95.62 85 TRP A O 1
ATOM 690 N N . GLN A 1 86 ? 20.272 1.877 -2.144 1.00 94.31 86 GLN A N 1
ATOM 691 C CA . GLN A 1 86 ? 20.976 1.662 -0.871 1.00 94.31 86 GLN A CA 1
ATOM 692 C C . GLN A 1 86 ? 20.885 2.847 0.106 1.00 94.31 86 GLN A C 1
ATOM 694 O O . GLN A 1 86 ? 20.900 2.635 1.317 1.00 94.31 86 GLN A O 1
ATOM 699 N N . LYS A 1 87 ? 20.829 4.086 -0.399 1.00 91.44 87 LYS A N 1
ATOM 700 C CA . LYS A 1 87 ? 20.808 5.306 0.421 1.00 91.44 87 LYS A CA 1
ATOM 701 C C . LYS A 1 87 ? 19.626 5.348 1.389 1.00 91.44 87 LYS A C 1
ATOM 703 O O . LYS A 1 87 ? 19.803 5.846 2.500 1.00 91.44 87 LYS A O 1
ATOM 708 N N . TYR A 1 88 ? 18.464 4.848 0.969 1.00 91.19 88 TYR A N 1
ATOM 709 C CA . TYR A 1 88 ? 17.217 4.933 1.733 1.00 91.19 88 TYR A CA 1
ATOM 710 C C . TYR A 1 88 ? 16.918 3.686 2.558 1.00 91.19 88 TYR A C 1
ATOM 712 O O . TYR A 1 88 ? 15.983 3.694 3.352 1.00 91.19 88 TYR A O 1
ATOM 720 N N . ILE A 1 89 ? 17.733 2.636 2.433 1.00 93.12 89 ILE A N 1
ATOM 721 C CA . ILE A 1 89 ? 17.565 1.448 3.263 1.00 93.12 89 ILE A CA 1
ATOM 722 C C . ILE A 1 89 ? 17.948 1.782 4.715 1.00 93.12 89 ILE A C 1
ATOM 724 O O . ILE A 1 89 ? 19.066 2.270 4.949 1.00 93.12 89 ILE A O 1
ATOM 728 N N . PRO A 1 90 ? 17.054 1.520 5.692 1.00 89.25 90 PRO A N 1
ATOM 729 C CA . PRO A 1 90 ? 17.305 1.759 7.107 1.00 89.25 90 PRO A CA 1
ATOM 730 C C . PRO A 1 90 ? 18.646 1.192 7.586 1.00 89.25 90 PRO A C 1
ATOM 732 O O . PRO A 1 90 ? 19.051 0.081 7.245 1.00 89.25 90 PRO A O 1
ATOM 735 N N . ASP A 1 91 ? 19.365 1.977 8.391 1.00 88.44 91 ASP A N 1
ATOM 736 C CA . ASP A 1 91 ? 20.620 1.531 8.991 1.00 88.44 91 ASP A CA 1
ATOM 737 C C . ASP A 1 91 ? 20.317 0.709 10.254 1.00 88.44 91 ASP A C 1
ATOM 739 O O . ASP A 1 91 ? 19.810 1.294 11.218 1.00 88.44 91 ASP A O 1
ATOM 743 N N . PRO A 1 92 ? 20.669 -0.591 10.312 1.00 88.81 92 PRO A N 1
ATOM 744 C CA . PRO A 1 92 ? 20.385 -1.439 11.473 1.00 88.81 92 PRO A CA 1
ATOM 745 C C . PRO A 1 92 ? 21.075 -0.960 12.758 1.00 88.81 92 PRO A C 1
ATOM 747 O O . PRO A 1 92 ? 20.691 -1.359 13.852 1.00 88.81 92 PRO A O 1
ATOM 750 N N . GLN A 1 93 ? 22.088 -0.090 12.664 1.00 87.75 93 GLN A N 1
ATOM 751 C CA . GLN A 1 93 ? 22.710 0.524 13.844 1.00 87.75 93 GLN A CA 1
ATOM 752 C C . GLN A 1 93 ? 21.885 1.676 14.437 1.00 87.75 93 GLN A C 1
ATOM 754 O O . GLN A 1 93 ? 22.152 2.098 15.560 1.00 87.75 93 GLN A O 1
ATOM 759 N N . LYS A 1 94 ? 20.934 2.228 13.676 1.00 88.81 94 LYS A N 1
ATOM 760 C CA . LYS A 1 94 ? 20.125 3.397 14.059 1.00 88.81 94 LYS A CA 1
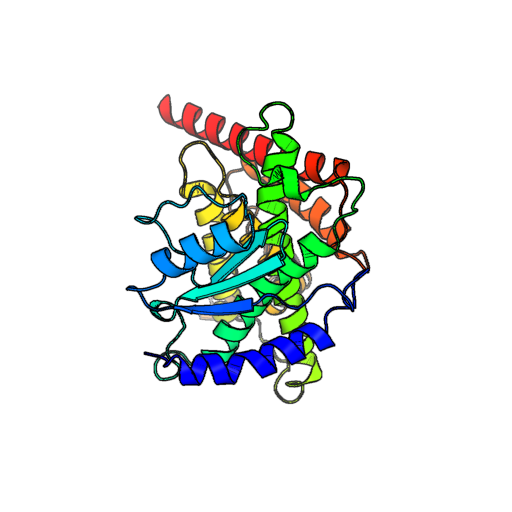ATOM 761 C C . LYS A 1 94 ? 18.654 3.061 14.244 1.00 88.81 94 LYS A C 1
ATOM 763 O O . LYS A 1 94 ? 17.995 3.683 15.069 1.00 88.81 94 LYS A O 1
ATOM 768 N N . ILE A 1 95 ? 18.155 2.129 13.444 1.00 86.69 95 ILE A N 1
ATOM 769 C CA . ILE A 1 95 ? 16.753 1.747 13.388 1.00 86.69 95 ILE A CA 1
ATOM 770 C C . ILE A 1 95 ? 16.691 0.271 13.790 1.00 86.69 95 ILE A C 1
ATOM 772 O O . ILE A 1 95 ? 17.177 -0.577 13.039 1.00 86.69 95 ILE A O 1
ATOM 776 N N . PRO A 1 96 ? 16.159 -0.047 14.983 1.00 85.25 96 PRO A N 1
ATOM 777 C CA . PRO A 1 96 ? 15.807 -1.420 15.324 1.00 85.25 96 PRO A CA 1
ATOM 778 C C . PRO A 1 96 ? 14.870 -1.997 14.256 1.00 85.25 96 PRO A C 1
ATOM 780 O O . PRO A 1 96 ? 14.015 -1.268 13.758 1.00 85.25 96 PRO A O 1
ATOM 783 N N . LEU A 1 97 ? 15.023 -3.284 13.927 1.00 86.88 97 LEU A N 1
ATOM 784 C CA . LEU A 1 97 ? 14.213 -3.980 12.913 1.00 86.88 97 LEU A CA 1
ATOM 785 C C . LEU A 1 97 ? 14.373 -3.422 11.482 1.00 86.88 97 LEU A C 1
ATOM 787 O O . LEU A 1 97 ? 13.466 -3.499 10.661 1.00 86.88 97 LEU A O 1
ATOM 791 N N . ALA A 1 98 ? 15.525 -2.820 11.164 1.00 88.88 98 ALA A N 1
ATOM 792 C CA . ALA A 1 98 ? 15.832 -2.316 9.819 1.00 88.88 98 ALA A CA 1
ATOM 793 C C . ALA A 1 98 ? 15.692 -3.379 8.711 1.00 88.88 98 ALA A C 1
ATOM 795 O O . ALA A 1 98 ? 15.380 -3.040 7.571 1.00 88.88 98 ALA A O 1
ATOM 796 N N . ASP A 1 99 ? 15.958 -4.638 9.046 1.00 89.75 99 ASP A N 1
ATOM 797 C CA . ASP A 1 99 ? 15.751 -5.808 8.201 1.00 89.75 99 ASP A CA 1
ATOM 798 C C . ASP A 1 99 ? 14.267 -6.103 7.961 1.00 89.75 99 ASP A C 1
ATOM 800 O O . ASP A 1 99 ? 13.909 -6.352 6.814 1.00 89.75 99 ASP A O 1
ATOM 804 N N . ASP A 1 100 ? 13.397 -5.961 8.964 1.00 89.81 100 ASP A N 1
ATOM 805 C CA . ASP A 1 100 ? 11.944 -6.104 8.778 1.00 89.81 100 ASP A CA 1
ATOM 806 C C . ASP A 1 100 ? 11.400 -5.029 7.826 1.00 89.81 100 ASP A C 1
ATOM 808 O O . ASP A 1 100 ? 10.685 -5.347 6.876 1.00 89.81 100 ASP A O 1
ATOM 812 N N . TYR A 1 101 ? 11.819 -3.765 7.996 1.00 91.38 101 TYR A N 1
ATOM 813 C CA . TYR A 1 101 ? 11.467 -2.692 7.054 1.00 91.38 101 TYR A CA 1
ATOM 814 C C . TYR A 1 101 ? 11.966 -2.992 5.636 1.00 91.38 101 TYR A C 1
ATOM 816 O O . TYR A 1 101 ? 11.255 -2.761 4.661 1.00 91.38 101 TYR A O 1
ATOM 824 N N . PHE A 1 102 ? 13.192 -3.508 5.504 1.00 95.62 102 PHE A N 1
ATOM 825 C CA . PHE A 1 102 ? 13.730 -3.917 4.208 1.00 95.62 102 PHE A CA 1
ATOM 826 C C . PHE A 1 102 ? 12.890 -5.032 3.570 1.00 95.62 102 PHE A C 1
ATOM 828 O O . PHE A 1 102 ? 12.579 -4.946 2.382 1.00 95.62 102 PHE A O 1
ATOM 835 N N . CYS A 1 103 ? 12.537 -6.061 4.343 1.00 96.00 103 CYS A N 1
ATOM 836 C CA . CYS A 1 103 ? 11.719 -7.179 3.888 1.00 96.00 103 CYS A CA 1
ATOM 837 C C . CYS A 1 103 ? 10.346 -6.699 3.421 1.00 96.00 103 CYS A C 1
ATOM 839 O O . CYS A 1 103 ? 9.937 -7.063 2.323 1.00 96.00 103 CYS A O 1
ATOM 841 N N . HIS A 1 104 ? 9.692 -5.832 4.197 1.00 96.38 104 HIS A N 1
ATOM 842 C CA . HIS A 1 104 ? 8.403 -5.253 3.837 1.00 96.38 104 HIS A CA 1
ATOM 843 C C . HIS A 1 104 ? 8.471 -4.498 2.500 1.00 96.38 104 HIS A C 1
ATOM 845 O O . HIS A 1 104 ? 7.699 -4.801 1.593 1.00 96.38 104 HIS A O 1
ATOM 851 N N . TYR A 1 105 ? 9.447 -3.596 2.320 1.00 96.69 105 TYR A N 1
ATOM 852 C CA . TYR A 1 105 ? 9.624 -2.889 1.043 1.00 96.69 105 TYR A CA 1
ATOM 853 C C . TYR A 1 105 ? 9.875 -3.847 -0.125 1.00 96.69 105 TYR A C 1
ATOM 855 O O . TYR A 1 105 ? 9.338 -3.657 -1.209 1.00 96.69 105 TYR A O 1
ATOM 863 N N . LEU A 1 106 ? 10.657 -4.910 0.080 1.00 98.25 106 LEU A N 1
ATOM 864 C CA . LEU A 1 106 ? 10.880 -5.896 -0.975 1.00 98.25 106 LEU A CA 1
ATOM 865 C C . LEU A 1 106 ? 9.608 -6.705 -1.287 1.00 98.25 106 LEU A C 1
ATOM 867 O O . LEU A 1 106 ? 9.360 -7.020 -2.449 1.00 98.25 106 LEU A O 1
ATOM 871 N N . TRP A 1 107 ? 8.801 -7.046 -0.280 1.00 98.50 107 TRP A N 1
ATOM 872 C CA . TRP A 1 107 ? 7.521 -7.730 -0.479 1.00 98.50 107 TRP A CA 1
ATOM 873 C C . TRP A 1 107 ? 6.495 -6.857 -1.194 1.00 98.50 107 TRP A C 1
ATOM 875 O O . TRP A 1 107 ? 5.736 -7.399 -1.992 1.00 98.50 107 TRP A O 1
ATOM 885 N N . HIS A 1 108 ? 6.517 -5.542 -0.978 1.00 98.38 108 HIS A N 1
ATOM 886 C CA . HIS A 1 108 ? 5.712 -4.583 -1.733 1.00 98.38 108 HIS A CA 1
ATOM 887 C C . HIS A 1 108 ? 6.046 -4.657 -3.233 1.00 98.38 108 HIS A C 1
ATOM 889 O O . HIS A 1 108 ? 5.174 -4.953 -4.050 1.00 98.38 108 HIS A O 1
ATOM 895 N N . GLU A 1 109 ? 7.325 -4.545 -3.608 1.00 98.25 109 GLU A N 1
ATOM 896 C CA . GLU A 1 109 ? 7.736 -4.642 -5.021 1.00 98.25 109 GLU A CA 1
ATOM 897 C C . GLU A 1 109 ? 7.427 -6.013 -5.645 1.00 98.25 109 GLU A C 1
ATOM 899 O O . GLU A 1 109 ? 7.018 -6.124 -6.804 1.00 98.25 109 GLU A O 1
ATOM 904 N N . LEU A 1 110 ? 7.593 -7.089 -4.870 1.00 98.00 110 LEU A N 1
ATOM 905 C CA . LEU A 1 110 ? 7.189 -8.431 -5.294 1.00 98.00 110 LEU A CA 1
ATOM 906 C C . LEU A 1 110 ? 5.665 -8.564 -5.413 1.00 98.00 110 LEU A C 1
ATOM 908 O O . LEU A 1 110 ? 5.194 -9.373 -6.210 1.00 98.00 110 LEU A O 1
ATOM 912 N N . GLY A 1 111 ? 4.903 -7.770 -4.663 1.00 97.69 111 GLY A N 1
ATOM 913 C CA . GLY A 1 111 ? 3.459 -7.628 -4.778 1.00 97.69 111 GLY A CA 1
ATOM 914 C C . GLY A 1 111 ? 3.047 -7.056 -6.133 1.00 97.69 111 GLY A C 1
ATOM 915 O O . GLY A 1 111 ? 2.167 -7.633 -6.770 1.00 97.69 111 GLY A O 1
ATOM 916 N N . HIS A 1 112 ? 3.734 -6.023 -6.641 1.00 96.50 112 HIS A N 1
ATOM 917 C CA . HIS A 1 112 ? 3.525 -5.541 -8.015 1.00 96.50 112 HIS A CA 1
ATOM 918 C C . HIS A 1 112 ? 3.806 -6.631 -9.050 1.00 96.50 112 HIS A C 1
ATOM 920 O O . HIS A 1 112 ? 2.959 -6.907 -9.900 1.00 96.50 112 HIS A O 1
ATOM 926 N N . TYR A 1 113 ? 4.972 -7.285 -8.957 1.00 95.44 113 TYR A N 1
ATOM 927 C CA . TYR A 1 113 ? 5.324 -8.419 -9.819 1.00 95.44 113 TYR A CA 1
ATOM 928 C C . TYR A 1 113 ? 4.221 -9.484 -9.807 1.00 95.44 113 TYR A C 1
ATOM 930 O O . TYR A 1 113 ? 3.744 -9.921 -10.853 1.00 95.44 113 TYR A O 1
ATOM 938 N N . TYR A 1 114 ? 3.784 -9.877 -8.614 1.00 95.38 114 TYR A N 1
ATOM 939 C CA . TYR A 1 114 ? 2.777 -10.907 -8.439 1.00 95.38 114 TYR A CA 1
ATOM 940 C C . TYR A 1 114 ? 1.427 -10.494 -9.032 1.00 95.38 114 TYR A C 1
ATOM 942 O O . TYR A 1 114 ? 0.803 -11.291 -9.733 1.00 95.38 114 TYR A O 1
ATOM 950 N N . ALA A 1 115 ? 0.983 -9.262 -8.783 1.00 93.94 115 ALA A N 1
ATOM 951 C CA . ALA A 1 115 ? -0.281 -8.747 -9.292 1.00 93.94 115 ALA A CA 1
ATOM 952 C C . ALA A 1 115 ? -0.293 -8.721 -10.824 1.00 93.94 115 ALA A C 1
ATOM 954 O O . ALA A 1 115 ? -1.181 -9.332 -11.413 1.00 93.94 115 ALA A O 1
ATOM 955 N N . ILE A 1 116 ? 0.729 -8.129 -11.457 1.00 92.19 116 ILE A N 1
ATOM 956 C CA . ILE A 1 116 ? 0.842 -8.017 -12.922 1.00 92.19 116 ILE A CA 1
ATOM 957 C C . ILE A 1 116 ? 0.753 -9.395 -13.589 1.00 92.19 116 ILE A C 1
ATOM 959 O O . ILE A 1 116 ? 0.011 -9.580 -14.552 1.00 92.19 116 ILE A O 1
ATOM 963 N N . HIS A 1 117 ? 1.456 -10.399 -13.059 1.00 91.12 117 HIS A N 1
ATOM 964 C CA . HIS A 1 117 ? 1.458 -11.743 -13.654 1.00 91.12 117 HIS A CA 1
ATOM 965 C C . HIS A 1 117 ? 0.205 -12.579 -13.351 1.00 91.12 117 HIS A C 1
ATOM 967 O O . HIS A 1 117 ? -0.002 -13.611 -13.994 1.00 91.12 117 HIS A O 1
ATOM 973 N N . ASN A 1 118 ? -0.64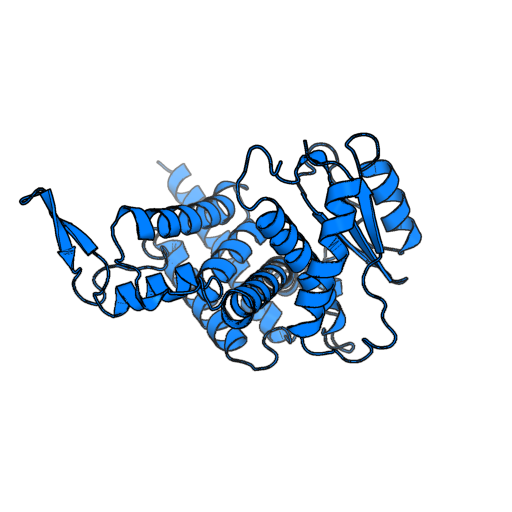6 -12.141 -12.418 1.00 89.50 118 ASN A N 1
ATOM 974 C CA . ASN A 1 118 ? -1.970 -12.727 -12.181 1.00 89.50 118 ASN A CA 1
ATOM 975 C C . ASN A 1 118 ? -3.092 -12.031 -12.960 1.00 89.50 118 ASN A C 1
ATOM 977 O O . ASN A 1 118 ? -4.227 -12.514 -12.951 1.00 89.50 118 ASN A O 1
ATOM 981 N N . GLU A 1 119 ? -2.816 -10.919 -13.640 1.00 86.38 119 GLU A N 1
ATOM 982 C CA . GLU A 1 119 ? -3.826 -10.255 -14.454 1.00 86.38 119 GLU A CA 1
ATOM 983 C C . GLU A 1 119 ? -4.308 -11.176 -15.581 1.00 86.38 119 GLU A C 1
ATOM 985 O O . GLU A 1 119 ? -3.544 -11.910 -16.222 1.00 86.38 119 GLU A O 1
ATOM 990 N N . CYS A 1 120 ? -5.616 -11.143 -15.849 1.00 69.50 120 CYS A N 1
ATOM 991 C CA . CYS A 1 120 ? -6.172 -11.939 -16.929 1.00 69.50 120 CYS A CA 1
ATOM 992 C C . CYS A 1 120 ? -5.578 -11.477 -18.267 1.00 69.50 120 CYS A C 1
ATOM 994 O O . CYS A 1 120 ? -5.794 -10.346 -18.703 1.00 69.50 120 CYS A O 1
ATOM 996 N N . ARG A 1 121 ? -4.870 -12.379 -18.960 1.00 66.44 121 ARG A N 1
ATOM 997 C CA . ARG A 1 121 ? -4.195 -12.078 -20.237 1.00 66.44 121 ARG A CA 1
ATOM 998 C C . ARG A 1 121 ? -5.126 -11.548 -21.334 1.00 66.44 121 ARG A C 1
ATOM 1000 O O . ARG A 1 121 ? -4.633 -10.975 -22.298 1.00 66.44 121 ARG A O 1
ATOM 1007 N N . SER A 1 122 ? -6.439 -11.775 -21.237 1.00 61.34 122 SER A N 1
ATOM 1008 C CA . SER A 1 122 ? -7.412 -11.231 -22.193 1.00 61.34 122 SER A CA 1
ATOM 1009 C C . SER A 1 122 ? -7.694 -9.744 -22.001 1.00 61.34 122 SER A C 1
ATOM 1011 O O . SER A 1 122 ? -8.105 -9.095 -22.961 1.00 61.34 122 SER A O 1
ATOM 1013 N N . ASP A 1 123 ? -7.491 -9.223 -20.790 1.00 71.81 123 ASP A N 1
ATOM 1014 C CA . ASP A 1 123 ? -7.917 -7.874 -20.413 1.00 71.81 123 ASP A CA 1
ATOM 1015 C C . ASP A 1 123 ? -6.759 -6.864 -20.462 1.00 71.81 123 ASP A C 1
ATOM 1017 O O . ASP A 1 123 ? -7.022 -5.668 -20.599 1.00 71.81 123 ASP A O 1
ATOM 1021 N N . ASP A 1 124 ? -5.505 -7.344 -20.405 1.00 80.31 124 ASP A N 1
ATOM 1022 C CA . ASP A 1 124 ? -4.268 -6.539 -20.459 1.00 80.31 124 ASP A CA 1
ATOM 1023 C C . ASP A 1 124 ? -4.363 -5.300 -19.551 1.00 80.31 124 ASP A C 1
ATOM 1025 O O . ASP A 1 124 ? -4.233 -4.163 -20.007 1.00 80.31 124 ASP A O 1
ATOM 1029 N N . LEU A 1 125 ? -4.694 -5.508 -18.267 1.00 89.12 125 LEU A N 1
ATOM 1030 C CA . LEU A 1 125 ? -5.005 -4.411 -17.343 1.00 89.12 125 LEU A CA 1
ATOM 1031 C C . LEU A 1 125 ? -3.793 -3.496 -17.131 1.00 89.12 125 LEU A C 1
ATOM 1033 O O . LEU A 1 125 ? -3.956 -2.278 -17.104 1.00 89.12 125 LEU A O 1
ATOM 1037 N N . HIS A 1 126 ? -2.580 -4.051 -17.103 1.00 86.56 126 HIS A N 1
ATOM 1038 C CA . HIS A 1 126 ? -1.336 -3.298 -16.983 1.00 86.56 126 HIS A CA 1
ATOM 1039 C C . HIS A 1 126 ? -1.164 -2.199 -18.036 1.00 86.56 126 HIS A C 1
ATOM 1041 O O . HIS A 1 126 ? -0.481 -1.198 -17.797 1.00 86.56 126 HIS A O 1
ATOM 1047 N N . ARG A 1 127 ? -1.839 -2.291 -19.190 1.00 87.56 127 ARG A N 1
ATOM 1048 C CA . ARG A 1 127 ? -1.820 -1.211 -20.183 1.00 87.56 127 ARG A CA 1
ATOM 1049 C C . ARG A 1 127 ? -2.342 0.117 -19.632 1.00 87.56 127 ARG A C 1
ATOM 1051 O O . ARG A 1 127 ? -1.930 1.154 -20.152 1.00 87.56 127 ARG A O 1
ATOM 1058 N N . PHE A 1 128 ? -3.215 0.093 -18.621 1.00 89.56 128 PHE A N 1
ATOM 1059 C CA . PHE A 1 128 ? -3.786 1.286 -17.990 1.00 89.56 128 PHE A CA 1
ATOM 1060 C C . PHE A 1 128 ? -2.763 2.095 -17.191 1.00 89.56 128 PHE A C 1
ATOM 1062 O O . PHE A 1 128 ? -2.964 3.292 -16.989 1.00 89.56 128 PHE A O 1
ATOM 1069 N N . ASN A 1 129 ? -1.620 1.489 -16.859 1.00 86.25 129 ASN A N 1
ATOM 1070 C CA . ASN A 1 129 ? -0.492 2.200 -16.277 1.00 86.25 129 ASN A CA 1
ATOM 1071 C C . ASN A 1 129 ? 0.139 3.215 -17.253 1.00 86.25 129 ASN A C 1
ATOM 1073 O O . ASN A 1 129 ? 0.812 4.151 -16.832 1.00 86.25 129 ASN A O 1
ATOM 1077 N N . ASN A 1 130 ? -0.072 3.054 -18.568 1.00 80.69 130 ASN A N 1
ATOM 1078 C CA . ASN A 1 130 ? 0.489 3.961 -19.570 1.00 80.69 130 ASN A CA 1
ATOM 1079 C C . ASN A 1 130 ? -0.284 5.289 -19.612 1.00 80.69 130 ASN A C 1
ATOM 1081 O O . ASN A 1 130 ? -1.505 5.268 -19.792 1.00 80.69 130 ASN A O 1
ATOM 1085 N N . PRO A 1 131 ? 0.393 6.448 -19.546 1.00 75.12 131 PRO A N 1
ATOM 1086 C CA . PRO A 1 131 ? -0.273 7.745 -19.588 1.00 75.12 131 PRO A CA 1
ATOM 1087 C C . PRO A 1 131 ? -0.996 7.987 -20.924 1.00 75.12 131 PRO A C 1
ATOM 1089 O O . PRO A 1 131 ? -0.651 7.425 -21.964 1.00 75.12 131 PRO A O 1
ATOM 1092 N N . GLY A 1 132 ? -1.994 8.877 -20.906 1.00 75.19 132 GLY A N 1
ATOM 1093 C CA . GLY A 1 132 ? -2.638 9.389 -22.125 1.00 75.19 132 GLY A CA 1
ATOM 1094 C C . GLY A 1 132 ? -3.898 8.646 -22.585 1.00 75.19 132 GLY A C 1
ATOM 1095 O O . GLY A 1 132 ? -4.399 8.914 -23.677 1.00 75.19 132 GLY A O 1
ATOM 1096 N N . LEU A 1 133 ? -4.460 7.760 -21.759 1.00 78.00 133 LEU A N 1
ATOM 1097 C CA . LEU A 1 133 ? -5.696 7.027 -22.055 1.00 78.00 133 LEU A CA 1
ATOM 1098 C C . LEU A 1 133 ? -6.949 7.816 -21.634 1.00 78.00 133 LEU A C 1
ATOM 1100 O O . LEU A 1 133 ? -7.751 7.354 -20.831 1.00 78.00 133 LEU A O 1
ATOM 1104 N N . ALA A 1 134 ? -7.147 9.015 -22.193 1.00 77.81 134 ALA A N 1
ATOM 1105 C CA . ALA A 1 134 ? -8.223 9.925 -21.771 1.00 77.81 134 ALA A CA 1
ATOM 1106 C C . ALA A 1 134 ? -9.641 9.323 -21.878 1.00 77.81 134 ALA A C 1
ATOM 1108 O O . ALA A 1 134 ? -10.486 9.583 -21.025 1.00 77.81 134 ALA A O 1
ATOM 1109 N N . ALA A 1 135 ? -9.904 8.493 -22.895 1.00 83.56 135 ALA A N 1
ATOM 1110 C CA . ALA A 1 135 ? -11.195 7.813 -23.063 1.00 83.56 135 ALA A CA 1
ATOM 1111 C C . ALA A 1 135 ? -11.447 6.711 -22.015 1.00 83.56 135 ALA A C 1
ATOM 1113 O O . ALA A 1 135 ? -12.578 6.267 -21.855 1.00 83.56 135 ALA A O 1
ATOM 1114 N N . GLU A 1 136 ? -10.402 6.276 -21.311 1.00 89.50 136 GLU A N 1
ATOM 1115 C CA . GLU A 1 136 ? -10.437 5.222 -20.297 1.00 89.50 136 GLU A CA 1
ATOM 1116 C C . GLU A 1 136 ? -9.914 5.750 -18.955 1.00 89.50 136 GLU A C 1
ATOM 1118 O O . GLU A 1 136 ? -9.351 4.994 -18.164 1.00 89.50 136 GLU A O 1
ATOM 1123 N N . ARG A 1 137 ? -10.099 7.056 -18.695 1.00 91.69 137 ARG A N 1
ATOM 1124 C CA . ARG A 1 137 ? -9.534 7.730 -17.520 1.00 91.69 137 ARG A CA 1
ATOM 1125 C C . ARG A 1 137 ? -9.899 7.020 -16.220 1.00 91.69 137 ARG A C 1
ATOM 1127 O O . ARG A 1 137 ? -9.001 6.754 -15.440 1.00 91.69 137 ARG A O 1
ATOM 1134 N N . ALA A 1 138 ? -11.160 6.630 -16.030 1.00 94.75 138 ALA A N 1
ATOM 1135 C CA . ALA A 1 138 ? -11.577 5.889 -14.838 1.00 94.75 138 ALA A CA 1
ATOM 1136 C C . ALA A 1 138 ? -10.776 4.588 -14.651 1.00 94.75 138 ALA A C 1
ATOM 1138 O O . ALA A 1 138 ? -10.285 4.322 -13.567 1.00 94.75 138 ALA A O 1
ATOM 1139 N N . LYS A 1 139 ? -10.531 3.807 -15.708 1.00 95.25 139 LYS A N 1
ATOM 1140 C CA . LYS A 1 139 ? -9.705 2.590 -15.593 1.00 95.25 139 LYS A CA 1
ATOM 1141 C C . LYS A 1 139 ? -8.247 2.903 -15.278 1.00 95.25 139 LYS A C 1
ATOM 1143 O O . LYS A 1 139 ? -7.618 2.139 -14.561 1.00 95.25 139 LYS A O 1
ATOM 1148 N N . GLN A 1 140 ? -7.723 4.010 -15.796 1.00 93.81 140 GLN A N 1
ATOM 1149 C CA . GLN A 1 140 ? -6.373 4.476 -15.490 1.00 93.81 140 GLN A CA 1
ATOM 1150 C C . GLN A 1 140 ? -6.219 4.881 -14.019 1.00 93.81 140 GLN A C 1
ATOM 1152 O O . GLN A 1 140 ? -5.342 4.336 -13.357 1.00 93.81 140 GLN A O 1
ATOM 1157 N N . GLU A 1 141 ? -7.096 5.742 -13.493 1.00 94.94 141 GLU A N 1
ATOM 1158 C CA . GLU A 1 141 ? -7.060 6.129 -12.070 1.00 94.94 141 GLU A CA 1
ATOM 1159 C C . GLU A 1 141 ? -7.250 4.908 -11.166 1.00 94.94 141 GLU A C 1
ATOM 1161 O O . GLU A 1 141 ? -6.558 4.733 -10.165 1.00 94.94 141 GLU A O 1
ATOM 1166 N N . GLY A 1 142 ? -8.175 4.026 -11.556 1.00 96.50 142 GLY A N 1
ATOM 1167 C CA . GLY A 1 142 ? -8.409 2.767 -10.868 1.00 96.50 142 GLY A CA 1
ATOM 1168 C C . GLY A 1 142 ? -7.161 1.892 -10.851 1.00 96.50 142 GLY A C 1
ATOM 1169 O O . GLY A 1 142 ? -6.867 1.302 -9.819 1.00 96.50 142 GLY A O 1
ATOM 1170 N N . TYR A 1 143 ? -6.411 1.823 -11.958 1.00 95.56 143 TYR A N 1
ATOM 1171 C CA . TYR A 1 143 ? -5.173 1.045 -12.043 1.00 95.56 143 TYR A CA 1
ATOM 1172 C C . TYR A 1 143 ? -4.062 1.621 -11.186 1.00 95.56 143 TYR A C 1
ATOM 1174 O O . TYR A 1 143 ? -3.438 0.856 -10.462 1.00 95.56 143 TYR A O 1
ATOM 1182 N N . TRP A 1 144 ? -3.844 2.935 -11.225 1.00 94.81 144 TRP A N 1
ATOM 1183 C CA . TRP A 1 144 ? -2.815 3.584 -10.413 1.00 94.81 144 TRP A CA 1
ATOM 1184 C C . TRP A 1 144 ? -3.070 3.413 -8.914 1.00 94.81 144 TRP A C 1
ATOM 1186 O O . TRP A 1 144 ? -2.150 3.096 -8.169 1.00 94.81 144 TRP A O 1
ATOM 1196 N N . MET A 1 145 ? -4.324 3.530 -8.470 1.00 96.94 145 MET A N 1
ATOM 1197 C CA . MET A 1 145 ? -4.673 3.243 -7.077 1.00 96.94 145 MET A CA 1
ATOM 1198 C C . MET A 1 145 ? -4.548 1.746 -6.765 1.00 96.94 145 MET A C 1
ATOM 1200 O O . MET A 1 145 ? -3.951 1.359 -5.760 1.00 96.94 145 MET A O 1
ATOM 1204 N N . TRP A 1 146 ? -5.090 0.884 -7.632 1.00 97.56 146 TRP A N 1
ATOM 1205 C CA . TRP A 1 146 ? -5.083 -0.560 -7.417 1.00 97.56 146 TRP A CA 1
ATOM 1206 C C . TRP A 1 146 ? -3.672 -1.137 -7.344 1.00 97.56 146 TRP A C 1
ATOM 1208 O O . TRP A 1 146 ? -3.431 -1.974 -6.479 1.00 97.56 146 TRP A O 1
ATOM 1218 N N . SER A 1 147 ? -2.758 -0.724 -8.229 1.00 96.44 147 SER A N 1
ATOM 1219 C CA . SER A 1 147 ? -1.412 -1.295 -8.323 1.00 96.44 147 SER A CA 1
ATOM 1220 C C . SER A 1 147 ? -0.623 -1.117 -7.033 1.00 96.44 147 SER A C 1
ATOM 1222 O O . SER A 1 147 ? 0.020 -2.066 -6.590 1.00 96.44 147 SER A O 1
ATOM 1224 N N . GLU A 1 148 ? -0.725 0.056 -6.413 1.00 97.56 148 GLU A N 1
ATOM 1225 C CA . GLU A 1 148 ? -0.114 0.360 -5.116 1.00 97.56 148 GLU A CA 1
ATOM 1226 C C . GLU A 1 148 ? -0.862 -0.342 -3.976 1.00 97.56 148 GLU A C 1
ATOM 1228 O O . GLU A 1 148 ? -0.254 -0.948 -3.093 1.00 97.56 148 GLU A O 1
ATOM 1233 N N . PHE A 1 149 ? -2.202 -0.340 -4.019 1.00 98.62 149 PHE A N 1
ATOM 1234 C CA . PHE A 1 149 ? -3.020 -0.950 -2.970 1.00 98.62 149 PHE A CA 1
ATOM 1235 C C . PHE A 1 149 ? -2.753 -2.449 -2.870 1.00 98.62 149 PHE A C 1
ATOM 1237 O O . PHE A 1 149 ? -2.603 -2.977 -1.768 1.00 98.62 149 PHE A O 1
ATOM 1244 N N . ILE A 1 150 ? -2.710 -3.150 -4.007 1.00 98.19 150 ILE A N 1
ATOM 1245 C CA . ILE A 1 150 ? -2.537 -4.599 -4.013 1.00 98.19 150 ILE A CA 1
ATOM 1246 C C . ILE A 1 150 ? -1.114 -5.005 -3.637 1.00 98.19 150 ILE A C 1
ATOM 1248 O O . ILE A 1 150 ? -0.946 -6.007 -2.943 1.00 98.19 150 ILE A O 1
ATOM 1252 N N . ALA A 1 151 ? -0.108 -4.226 -4.042 1.00 98.38 151 ALA A N 1
ATOM 1253 C CA . ALA A 1 151 ? 1.278 -4.448 -3.651 1.00 98.38 151 ALA A CA 1
ATOM 1254 C C . ALA A 1 151 ? 1.445 -4.357 -2.130 1.00 98.38 151 ALA A C 1
ATOM 1256 O O . ALA A 1 151 ? 1.940 -5.296 -1.502 1.00 98.38 151 ALA A O 1
ATOM 1257 N N . GLU A 1 152 ? 0.916 -3.292 -1.530 1.00 98.62 152 GLU A N 1
ATOM 1258 C CA . GLU A 1 152 ? 0.946 -3.093 -0.084 1.00 98.62 152 GLU A CA 1
ATOM 1259 C C . GLU A 1 152 ? 0.092 -4.129 0.664 1.00 98.62 152 GLU A C 1
ATOM 1261 O O . GLU A 1 152 ? 0.518 -4.701 1.668 1.00 98.62 152 GLU A O 1
ATOM 1266 N N . ALA A 1 153 ? -1.102 -4.452 0.156 1.00 98.50 153 ALA A N 1
ATOM 1267 C CA . ALA A 1 153 ? -1.962 -5.480 0.739 1.00 98.50 153 ALA A CA 1
ATOM 1268 C C . ALA A 1 153 ? -1.288 -6.863 0.752 1.00 98.50 153 ALA A C 1
ATOM 1270 O O . ALA A 1 153 ? -1.429 -7.606 1.727 1.00 98.50 153 ALA A O 1
ATOM 1271 N N . ILE A 1 154 ? -0.552 -7.212 -0.310 1.00 98.38 154 ILE A N 1
ATOM 1272 C CA . ILE A 1 154 ? 0.242 -8.444 -0.379 1.00 98.38 154 ILE A CA 1
ATOM 1273 C C . ILE A 1 154 ? 1.405 -8.391 0.619 1.00 98.38 154 ILE A C 1
ATOM 1275 O O . ILE A 1 154 ? 1.606 -9.366 1.344 1.00 98.38 154 ILE A O 1
ATOM 1279 N N . ALA A 1 155 ? 2.138 -7.278 0.703 1.00 98.44 155 ALA A N 1
ATOM 1280 C CA . ALA A 1 155 ? 3.236 -7.124 1.658 1.00 98.44 155 ALA A CA 1
ATOM 1281 C C . ALA A 1 155 ? 2.762 -7.316 3.107 1.00 98.44 155 ALA A C 1
ATOM 1283 O O . ALA A 1 155 ? 3.314 -8.143 3.835 1.00 98.44 155 ALA A O 1
ATOM 1284 N N . LEU A 1 156 ? 1.669 -6.645 3.486 1.00 97.88 156 LEU A N 1
ATOM 1285 C CA . LEU A 1 156 ? 1.038 -6.766 4.803 1.00 97.88 156 LEU A CA 1
ATOM 1286 C C . LEU A 1 156 ? 0.503 -8.180 5.065 1.00 97.88 156 LEU A C 1
ATOM 1288 O O . LEU A 1 156 ? 0.612 -8.688 6.181 1.00 97.88 156 LEU A O 1
ATOM 1292 N N . TYR A 1 157 ? -0.039 -8.853 4.044 1.00 96.44 157 TYR A N 1
ATOM 1293 C CA . TYR A 1 157 ? -0.455 -10.251 4.159 1.00 96.44 157 TYR A CA 1
ATOM 1294 C C . TYR A 1 157 ? 0.732 -11.174 4.466 1.00 96.44 157 TYR A C 1
ATOM 1296 O O . TYR A 1 157 ? 0.655 -11.986 5.392 1.00 96.44 157 TYR A O 1
ATOM 1304 N N . VAL A 1 158 ? 1.827 -11.053 3.707 1.00 97.06 158 VAL A N 1
ATOM 1305 C CA . VAL A 1 158 ? 3.050 -11.852 3.890 1.00 97.06 158 VAL A CA 1
ATOM 1306 C C . VAL A 1 158 ? 3.655 -11.595 5.271 1.00 97.06 158 VAL A C 1
ATOM 1308 O O . VAL A 1 158 ? 4.011 -12.551 5.965 1.00 97.06 158 VAL A O 1
ATOM 1311 N N . GLU A 1 159 ? 3.700 -10.334 5.701 1.00 95.31 159 GLU A N 1
ATOM 1312 C CA . GLU A 1 159 ? 4.157 -9.936 7.031 1.00 95.31 159 GLU A CA 1
ATOM 1313 C C . GLU A 1 159 ? 3.293 -10.550 8.143 1.00 95.31 159 GLU A C 1
ATOM 1315 O O . GLU A 1 159 ? 3.828 -11.177 9.060 1.00 95.31 159 GLU A O 1
ATOM 1320 N N . GLU A 1 160 ? 1.958 -10.461 8.046 1.00 93.31 160 GLU A N 1
ATOM 1321 C CA . GLU A 1 160 ? 1.038 -11.075 9.015 1.00 93.31 160 GLU A CA 1
ATOM 1322 C C . GLU A 1 160 ? 1.282 -12.593 9.111 1.00 93.31 160 GLU A C 1
ATOM 1324 O O . GLU A 1 160 ? 1.360 -13.147 10.214 1.00 93.31 160 GLU A O 1
ATOM 1329 N N . GLN A 1 161 ? 1.441 -13.281 7.971 1.00 93.12 161 GLN A N 1
ATOM 1330 C CA . GLN A 1 161 ? 1.727 -14.719 7.954 1.00 93.12 161 GLN A CA 1
ATOM 1331 C C . GLN A 1 161 ? 3.073 -15.047 8.606 1.00 93.12 161 GLN A C 1
ATOM 1333 O O . GLN A 1 161 ? 3.139 -15.968 9.427 1.00 93.12 161 GLN A O 1
ATOM 1338 N N . HIS A 1 162 ? 4.124 -14.294 8.278 1.00 91.69 162 HIS A N 1
ATOM 1339 C CA . HIS A 1 162 ? 5.458 -14.471 8.844 1.00 91.69 162 HIS A CA 1
ATOM 1340 C C . HIS A 1 162 ? 5.451 -14.289 10.365 1.00 91.69 162 HIS A C 1
ATOM 1342 O O . HIS A 1 162 ? 5.873 -15.187 11.099 1.00 91.69 162 HIS A O 1
ATOM 1348 N N . CYS A 1 163 ? 4.869 -13.190 10.850 1.00 87.38 163 CYS A N 1
ATOM 1349 C CA . CYS A 1 163 ? 4.743 -12.900 12.276 1.00 87.38 163 CYS A CA 1
ATOM 1350 C C . CYS A 1 163 ? 3.967 -13.991 13.022 1.00 87.38 163 CYS A C 1
ATOM 1352 O O . CYS A 1 163 ? 4.396 -14.469 14.074 1.00 87.38 163 CYS A O 1
ATOM 1354 N N . ARG A 1 164 ? 2.838 -14.432 12.462 1.00 86.12 164 ARG A N 1
ATOM 1355 C CA . ARG A 1 164 ? 1.960 -15.420 13.099 1.00 86.12 164 ARG A CA 1
ATOM 1356 C C . ARG A 1 164 ? 2.556 -16.828 13.140 1.00 86.12 164 ARG A C 1
ATOM 1358 O O . ARG A 1 164 ? 2.244 -17.586 14.062 1.00 86.12 164 ARG A O 1
ATOM 1365 N N . ILE A 1 165 ? 3.330 -17.212 12.125 1.00 85.06 165 ILE A N 1
ATOM 1366 C CA . ILE A 1 165 ? 3.818 -18.587 11.953 1.00 85.06 165 ILE A CA 1
ATOM 1367 C C . ILE A 1 165 ? 5.237 -18.740 12.495 1.00 85.06 165 ILE A C 1
ATOM 1369 O O . ILE A 1 165 ? 5.462 -19.622 13.323 1.00 85.06 165 ILE A O 1
ATOM 1373 N N . ASP A 1 166 ? 6.170 -17.887 12.074 1.00 80.19 166 ASP A N 1
ATOM 1374 C CA . ASP A 1 166 ? 7.584 -18.037 12.429 1.00 80.19 166 ASP A CA 1
ATOM 1375 C C . ASP A 1 166 ? 7.930 -17.319 13.735 1.00 80.19 166 ASP A C 1
ATOM 1377 O O . ASP A 1 166 ? 8.710 -17.838 14.528 1.00 80.19 166 ASP A O 1
ATOM 1381 N N . ASN A 1 167 ? 7.285 -16.181 14.013 1.00 78.00 167 ASN A N 1
ATOM 1382 C CA . ASN A 1 167 ? 7.516 -15.392 15.231 1.00 78.00 167 ASN A CA 1
ATOM 1383 C C . ASN A 1 167 ? 6.433 -15.614 16.302 1.00 78.00 167 ASN A C 1
ATOM 1385 O O . ASN A 1 167 ? 6.227 -14.779 17.185 1.00 78.00 167 ASN A O 1
ATOM 1389 N N . LYS A 1 168 ? 5.758 -16.772 16.262 1.00 77.56 168 LYS A N 1
ATOM 1390 C CA . LYS A 1 168 ? 4.619 -17.111 17.133 1.00 77.56 168 LYS A CA 1
ATOM 1391 C C . LYS A 1 168 ? 4.910 -16.954 18.631 1.00 77.56 168 LYS A C 1
ATOM 1393 O O . LYS A 1 168 ? 4.005 -16.627 19.388 1.00 77.56 168 LYS A O 1
ATOM 1398 N N . GLU A 1 169 ? 6.146 -17.200 19.062 1.00 80.62 169 GLU A N 1
ATOM 1399 C CA . GLU A 1 169 ? 6.558 -17.082 20.472 1.00 80.62 169 GLU A CA 1
ATOM 1400 C C . GLU A 1 169 ? 6.561 -15.636 20.993 1.00 80.62 169 GLU A C 1
ATOM 1402 O O . GLU A 1 169 ? 6.494 -15.416 22.199 1.00 80.62 169 GLU A O 1
ATOM 1407 N N . PHE A 1 170 ? 6.635 -14.654 20.093 1.00 78.44 170 PHE A N 1
ATOM 1408 C CA . PHE A 1 170 ? 6.615 -13.226 20.417 1.00 78.44 170 PHE A CA 1
ATOM 1409 C C . PHE A 1 170 ? 5.309 -12.551 19.981 1.00 78.44 170 PHE A C 1
ATOM 1411 O O . PHE A 1 170 ? 5.005 -11.436 20.405 1.00 78.44 170 PHE A O 1
ATOM 1418 N N . TYR A 1 171 ? 4.516 -13.235 19.159 1.00 82.69 171 TYR A N 1
ATOM 1419 C CA . TYR A 1 171 ? 3.278 -12.727 18.599 1.00 82.69 171 TYR A CA 1
ATOM 1420 C C . TYR A 1 171 ? 2.086 -12.980 19.537 1.00 82.69 171 TYR A C 1
ATOM 1422 O O . TYR A 1 171 ? 1.400 -14.000 19.452 1.00 82.69 171 TYR A O 1
ATOM 1430 N N . HIS A 1 172 ? 1.836 -12.010 20.422 1.00 84.00 172 HIS A N 1
ATOM 1431 C CA . HIS A 1 172 ? 0.786 -12.059 21.449 1.00 84.00 172 HIS A CA 1
ATOM 1432 C C . HIS A 1 172 ? -0.165 -10.850 21.406 1.00 84.00 172 HIS A C 1
ATOM 1434 O O . HIS A 1 172 ? -0.260 -10.080 22.371 1.00 84.00 172 HIS A O 1
ATOM 1440 N N . PRO A 1 173 ? -0.883 -10.637 20.290 1.00 83.88 173 PRO A N 1
ATOM 1441 C CA . PRO A 1 173 ? -1.773 -9.488 20.135 1.00 83.88 173 PRO A CA 1
ATOM 1442 C C . PRO A 1 173 ? -2.955 -9.479 21.122 1.00 83.88 173 PRO A C 1
ATOM 1444 O O . PRO A 1 173 ? -3.558 -8.436 21.361 1.00 83.88 173 PRO A O 1
ATOM 1447 N N . GLU A 1 174 ? -3.302 -10.619 21.720 1.00 84.31 174 GLU A N 1
ATOM 1448 C CA . GLU A 1 174 ? -4.296 -10.730 22.790 1.00 84.31 174 GLU A CA 1
ATOM 1449 C C . GLU A 1 174 ? -3.889 -10.023 24.091 1.00 84.31 174 GLU A C 1
ATOM 1451 O O . GLU A 1 174 ? -4.746 -9.774 24.939 1.00 84.31 174 GLU A O 1
ATOM 1456 N N . LEU A 1 175 ? -2.602 -9.697 24.255 1.00 85.56 175 LEU A N 1
ATOM 1457 C CA . LEU A 1 175 ? -2.074 -9.002 25.429 1.00 85.56 175 LEU A CA 1
ATOM 1458 C C . LEU A 1 175 ? -2.092 -7.469 25.289 1.00 85.56 175 LEU A C 1
ATOM 1460 O O . LEU A 1 175 ? -1.758 -6.775 26.254 1.00 85.56 175 LEU A O 1
ATOM 1464 N N . LEU A 1 176 ? -2.483 -6.936 24.122 1.00 86.62 176 LEU A N 1
ATOM 1465 C CA . LEU A 1 176 ? -2.584 -5.494 23.876 1.00 86.62 176 LEU A CA 1
ATOM 1466 C C . LEU A 1 176 ? -3.611 -4.842 24.810 1.00 86.62 176 LEU A C 1
ATOM 1468 O O . LEU A 1 176 ? -4.739 -5.321 24.958 1.00 86.62 176 LEU A O 1
ATOM 1472 N N . LYS A 1 177 ? -3.219 -3.727 25.437 1.00 87.38 177 LYS A N 1
ATOM 1473 C CA . LYS A 1 177 ? -4.053 -3.003 26.412 1.00 87.38 177 LYS A CA 1
ATOM 1474 C C . LYS A 1 177 ? -4.865 -1.873 25.792 1.00 87.38 177 LYS A C 1
ATOM 1476 O O . LYS A 1 177 ? -5.772 -1.368 26.455 1.00 87.38 177 LYS A O 1
ATOM 1481 N N . TRP A 1 178 ? -4.557 -1.511 24.550 1.00 92.81 178 TRP A N 1
ATOM 1482 C CA . TRP A 1 178 ? -5.196 -0.440 23.795 1.00 92.81 178 TRP A CA 1
ATOM 1483 C C . TRP A 1 178 ? -5.205 0.883 24.557 1.00 92.81 178 TRP A C 1
ATOM 1485 O O . TRP A 1 178 ? -6.225 1.573 24.635 1.00 92.81 178 TRP A O 1
ATOM 1495 N N . GLU A 1 179 ? -4.064 1.233 25.144 1.00 92.19 179 GLU A N 1
ATOM 1496 C CA . GLU A 1 179 ? -3.874 2.553 25.735 1.00 92.19 179 GLU A CA 1
ATOM 1497 C C . GLU A 1 179 ? -3.843 3.632 24.643 1.00 92.19 179 GLU A C 1
ATOM 1499 O O . GLU A 1 179 ? -3.418 3.354 23.521 1.00 92.19 179 GLU A O 1
ATOM 1504 N N . PRO A 1 180 ? -4.212 4.887 24.962 1.00 90.00 180 PRO A N 1
ATOM 1505 C CA . PRO A 1 180 ? -4.188 5.989 24.001 1.00 90.00 180 PRO A CA 1
ATOM 1506 C C . PRO A 1 180 ? -2.884 6.153 23.225 1.00 90.00 180 PRO A C 1
ATOM 1508 O O . PRO A 1 180 ? -2.913 6.461 22.043 1.00 90.00 180 PRO A O 1
ATOM 1511 N N . ASN A 1 181 ? -1.739 5.917 23.867 1.00 87.19 181 ASN A N 1
ATOM 1512 C CA . ASN A 1 181 ? -0.444 6.030 23.198 1.00 87.19 181 ASN A CA 1
ATOM 1513 C C . ASN A 1 181 ? -0.192 4.884 22.202 1.00 87.19 181 ASN A C 1
ATOM 1515 O O . ASN A 1 181 ? 0.607 5.051 21.290 1.00 87.19 181 ASN A O 1
ATOM 1519 N N . GLU A 1 182 ? -0.838 3.728 22.382 1.00 86.62 182 GLU A N 1
ATOM 1520 C CA . GLU A 1 182 ? -0.692 2.567 21.496 1.00 86.62 182 GLU A CA 1
ATOM 1521 C C . GLU A 1 182 ? -1.529 2.760 20.228 1.00 86.62 182 GLU A C 1
ATOM 1523 O O . GLU A 1 182 ? -1.006 2.664 19.122 1.00 86.62 182 GLU A O 1
ATOM 1528 N N . TRP A 1 183 ? -2.821 3.083 20.369 1.00 93.12 183 TRP A N 1
ATOM 1529 C CA . TRP A 1 183 ? -3.686 3.286 19.203 1.00 93.12 183 TRP A CA 1
ATOM 1530 C C . TRP A 1 183 ? -3.562 4.681 18.578 1.00 93.12 183 TRP A C 1
ATOM 1532 O O . TRP A 1 183 ? -3.880 4.840 17.404 1.00 93.12 183 TRP A O 1
ATOM 1542 N N . GLY A 1 184 ? -3.059 5.679 19.313 1.00 93.06 184 GLY A N 1
ATOM 1543 C CA . GLY A 1 184 ? -2.802 7.020 18.781 1.00 93.06 184 GLY A CA 1
ATOM 1544 C C . GLY A 1 184 ? -1.798 7.015 17.628 1.00 93.06 184 GLY A C 1
ATOM 1545 O O . GLY A 1 184 ? -2.023 7.691 16.632 1.00 93.06 184 GLY A O 1
ATOM 1546 N N . TYR A 1 185 ? -0.762 6.173 17.700 1.00 92.38 185 TYR A N 1
ATOM 1547 C CA . TYR A 1 185 ? 0.194 5.995 16.600 1.00 92.38 185 TYR A CA 1
ATOM 1548 C C . TYR A 1 185 ? -0.467 5.452 15.321 1.00 92.38 185 TYR A C 1
ATOM 1550 O O . TYR A 1 185 ? -0.118 5.864 14.218 1.00 92.38 185 TYR A O 1
ATOM 1558 N N . LEU A 1 186 ? -1.449 4.553 15.455 1.00 95.69 186 LEU A N 1
ATOM 1559 C CA . LEU A 1 186 ? -2.185 4.003 14.311 1.00 95.69 186 LEU A CA 1
ATOM 1560 C C . LEU A 1 186 ? -3.074 5.070 13.660 1.00 95.69 186 LEU A C 1
ATOM 1562 O O . LEU A 1 186 ? -3.120 5.164 12.437 1.00 95.69 186 LEU A O 1
ATOM 1566 N N . VAL A 1 187 ? -3.721 5.908 14.476 1.00 96.25 187 VAL A N 1
ATOM 1567 C CA . VAL A 1 187 ? -4.490 7.069 13.999 1.00 96.25 187 VAL A CA 1
ATOM 1568 C C . VAL A 1 187 ? -3.581 8.051 13.261 1.00 96.25 187 VAL A C 1
ATOM 1570 O O . VAL A 1 187 ? -3.897 8.447 12.145 1.00 96.25 187 VAL A O 1
ATOM 1573 N N . GLU A 1 188 ? -2.426 8.399 13.836 1.00 96.31 188 GLU A N 1
ATOM 1574 C CA . GLU A 1 188 ? -1.440 9.270 13.184 1.00 96.31 188 GLU A CA 1
ATOM 1575 C C . GLU A 1 188 ? -0.963 8.684 11.846 1.00 96.31 188 GLU A C 1
ATOM 1577 O O . GLU A 1 188 ? -0.918 9.400 10.849 1.00 96.31 188 GLU A O 1
ATOM 1582 N N . LYS A 1 189 ? -0.673 7.375 11.784 1.00 95.81 189 LYS A N 1
ATOM 1583 C CA . LYS A 1 189 ? -0.292 6.681 10.539 1.00 95.81 189 LYS A CA 1
ATOM 1584 C C . LYS A 1 189 ? -1.386 6.800 9.468 1.00 95.81 189 LYS A C 1
ATOM 1586 O O . LYS A 1 189 ? -1.079 7.165 8.337 1.00 95.81 189 LYS A O 1
ATOM 1591 N N . LEU A 1 190 ? -2.647 6.533 9.816 1.00 98.00 190 LEU A N 1
ATOM 1592 C CA . LEU A 1 190 ? -3.778 6.624 8.882 1.00 98.00 190 LEU A CA 1
ATOM 1593 C C . LEU A 1 190 ? -4.016 8.059 8.394 1.00 98.00 190 LEU A C 1
ATOM 1595 O O . LEU A 1 190 ? -4.188 8.274 7.194 1.00 98.00 190 LEU A O 1
ATOM 1599 N N . LEU A 1 191 ? -3.986 9.038 9.302 1.00 96.88 191 LEU A N 1
ATOM 1600 C CA . LEU A 1 191 ? -4.147 10.450 8.955 1.00 96.88 191 LEU A CA 1
ATOM 1601 C C . LEU A 1 191 ? -3.016 10.950 8.055 1.00 96.88 191 LEU A C 1
ATOM 1603 O O . LEU A 1 191 ? -3.299 11.675 7.109 1.00 96.88 191 LEU A O 1
ATOM 1607 N N . ASN A 1 192 ? -1.771 10.523 8.285 1.00 96.12 192 ASN A N 1
ATOM 1608 C CA . ASN A 1 192 ? -0.644 10.891 7.425 1.00 96.12 192 ASN A CA 1
ATOM 1609 C C . ASN A 1 192 ? -0.842 10.405 5.980 1.00 96.12 192 ASN A C 1
ATOM 1611 O O . ASN A 1 192 ? -0.559 11.149 5.046 1.00 96.12 192 ASN A O 1
ATOM 1615 N N . PHE A 1 193 ? -1.357 9.188 5.769 1.00 97.38 193 PHE A N 1
ATOM 1616 C CA . PHE A 1 193 ? -1.638 8.703 4.412 1.00 97.38 193 PHE A CA 1
ATOM 1617 C C . PHE A 1 193 ? -2.796 9.449 3.742 1.00 97.38 193 PHE A C 1
ATOM 1619 O O . PHE A 1 193 ? -2.710 9.764 2.557 1.00 97.38 193 PHE A O 1
ATOM 1626 N N . LEU A 1 194 ? -3.848 9.795 4.493 1.00 96.62 194 LEU A N 1
ATOM 1627 C CA . LEU A 1 194 ? -4.924 10.649 3.978 1.00 96.62 194 LEU A CA 1
ATOM 1628 C C . LEU A 1 194 ? -4.410 12.058 3.649 1.00 96.62 194 LEU A C 1
ATOM 1630 O O . LEU A 1 194 ? -4.754 12.608 2.606 1.00 96.62 194 LEU A O 1
ATOM 1634 N N . GLU A 1 195 ? -3.538 12.629 4.482 1.00 94.44 195 GLU A N 1
ATOM 1635 C CA . GLU A 1 195 ? -2.893 13.912 4.202 1.00 94.44 195 GLU A CA 1
ATOM 1636 C C . GLU A 1 195 ? -2.044 13.836 2.928 1.00 94.44 195 GLU A C 1
ATOM 1638 O O . GLU A 1 195 ? -2.148 14.719 2.081 1.00 94.44 195 GLU A O 1
ATOM 1643 N N . MET A 1 196 ? -1.268 12.765 2.729 1.00 91.94 196 MET A N 1
ATOM 1644 C CA . MET A 1 196 ? -0.547 12.543 1.471 1.00 91.94 196 MET A CA 1
ATOM 1645 C C . MET A 1 196 ? -1.509 12.488 0.275 1.00 91.94 196 MET A C 1
ATOM 1647 O O . MET A 1 196 ? -1.318 13.231 -0.687 1.00 91.94 196 MET A O 1
ATOM 1651 N N . ALA A 1 197 ? -2.588 11.703 0.374 1.00 95.06 197 ALA A N 1
ATOM 1652 C CA . ALA A 1 197 ? -3.599 11.566 -0.675 1.00 95.06 197 ALA A CA 1
ATOM 1653 C C . ALA A 1 197 ? -4.239 12.911 -1.073 1.00 95.06 197 ALA A C 1
ATOM 1655 O O . ALA A 1 197 ? -4.436 13.199 -2.258 1.00 95.06 197 ALA A O 1
ATOM 1656 N N . PHE A 1 198 ? -4.568 13.755 -0.087 1.00 93.00 198 PHE A N 1
ATOM 1657 C CA . PHE A 1 198 ? -5.349 14.974 -0.302 1.00 93.00 198 PHE A CA 1
ATOM 1658 C C . PHE A 1 198 ? -4.533 16.267 -0.389 1.00 93.00 198 PHE A C 1
ATOM 1660 O O . PHE A 1 198 ? -5.032 17.222 -0.981 1.00 93.00 198 PHE A O 1
ATOM 1667 N N . CYS A 1 199 ? -3.312 16.351 0.135 1.00 85.31 199 CYS A N 1
ATOM 1668 C CA . CYS A 1 199 ? -2.569 17.618 0.206 1.00 85.31 199 CYS A CA 1
ATOM 1669 C C . CYS A 1 199 ? -1.408 17.720 -0.787 1.00 85.31 199 CYS A C 1
ATOM 1671 O O . CYS A 1 199 ? -0.941 18.831 -1.038 1.00 85.31 199 CYS A O 1
ATOM 1673 N N . TYR A 1 200 ? -0.947 16.609 -1.371 1.00 78.12 200 TYR A N 1
ATOM 1674 C CA . TYR A 1 200 ? 0.262 16.625 -2.199 1.00 78.12 200 TYR A CA 1
ATOM 1675 C C . TYR A 1 200 ? 0.091 17.436 -3.495 1.00 78.12 200 TYR A C 1
ATOM 1677 O O . TYR A 1 200 ? 0.920 18.285 -3.826 1.00 78.12 200 TYR A O 1
ATOM 1685 N N . TYR A 1 201 ? -1.026 17.239 -4.202 1.00 77.81 201 TYR A N 1
ATOM 1686 C CA . TYR A 1 201 ? -1.344 17.964 -5.434 1.00 77.81 201 TYR A CA 1
ATOM 1687 C C . TYR A 1 201 ? -2.589 18.832 -5.266 1.00 77.81 201 TYR A C 1
ATOM 1689 O O . TYR A 1 201 ? -3.588 18.343 -4.755 1.00 77.81 201 TYR A O 1
ATOM 1697 N N . PRO A 1 202 ? -2.627 20.091 -5.736 1.00 78.44 202 PRO A N 1
ATOM 1698 C CA . PRO A 1 202 ? -3.804 20.938 -5.533 1.00 78.44 202 PRO A CA 1
ATOM 1699 C C . PRO A 1 202 ? -5.085 20.446 -6.223 1.00 78.44 202 PRO A C 1
ATOM 1701 O O . PRO A 1 202 ? -6.168 20.650 -5.694 1.00 78.44 202 PRO A O 1
ATOM 1704 N N . SER A 1 203 ? -4.991 19.810 -7.394 1.00 81.81 203 SER A N 1
ATOM 1705 C CA . SER A 1 203 ? -6.163 19.498 -8.242 1.00 81.81 203 SER A CA 1
ATOM 1706 C C . SER A 1 203 ? -6.394 18.011 -8.511 1.00 81.81 203 SER A C 1
ATOM 1708 O O . SER A 1 203 ? -7.366 17.664 -9.172 1.00 81.81 203 SER A O 1
ATOM 1710 N N . THR A 1 204 ? -5.535 17.138 -7.988 1.00 88.44 204 THR A N 1
ATOM 1711 C CA . THR A 1 204 ? -5.641 15.680 -8.132 1.00 88.44 204 THR A CA 1
ATOM 1712 C C . THR A 1 204 ? -5.570 15.012 -6.764 1.00 88.44 204 THR A C 1
ATOM 1714 O O . THR A 1 204 ? -5.245 15.657 -5.763 1.00 88.44 204 THR A O 1
ATOM 1717 N N . ILE A 1 205 ? -5.914 13.734 -6.713 1.00 93.62 205 ILE A N 1
ATOM 1718 C CA . ILE A 1 205 ? -5.627 12.859 -5.577 1.00 93.62 205 ILE A CA 1
ATOM 1719 C C . ILE A 1 205 ? -4.276 12.195 -5.839 1.00 93.62 205 ILE A C 1
ATOM 1721 O O . ILE A 1 205 ? -3.940 11.956 -6.992 1.00 93.62 205 ILE A O 1
ATOM 1725 N N . ASP A 1 206 ? -3.493 11.963 -4.790 1.00 94.19 206 ASP A N 1
ATOM 1726 C CA . ASP A 1 206 ? -2.342 11.061 -4.857 1.00 94.19 206 ASP A CA 1
ATOM 1727 C C . ASP A 1 206 ? -2.848 9.629 -4.615 1.00 94.19 206 ASP A C 1
ATOM 1729 O O . ASP A 1 206 ? -3.229 9.257 -3.497 1.00 94.19 206 ASP A O 1
ATOM 1733 N N . GLU A 1 207 ? -2.933 8.849 -5.695 1.00 94.94 207 GLU A N 1
ATOM 1734 C CA . GLU A 1 207 ? -3.459 7.485 -5.689 1.00 94.94 207 GLU A CA 1
ATOM 1735 C C . GLU A 1 207 ? -2.619 6.541 -4.826 1.00 94.94 207 GLU A C 1
ATOM 1737 O O . GLU A 1 207 ? -3.188 5.659 -4.181 1.00 94.94 207 GLU A O 1
ATOM 1742 N N . ALA A 1 208 ? -1.299 6.750 -4.759 1.00 93.38 208 ALA A N 1
ATOM 1743 C CA . ALA A 1 208 ? -0.402 5.957 -3.927 1.00 93.38 208 ALA A CA 1
ATOM 1744 C C . ALA A 1 208 ? -0.659 6.236 -2.439 1.00 93.38 208 ALA A C 1
ATOM 1746 O O . ALA A 1 208 ? -0.824 5.307 -1.650 1.00 93.38 208 ALA A O 1
ATOM 1747 N N . GLY A 1 209 ? -0.803 7.506 -2.044 1.00 96.00 209 GLY A N 1
ATOM 1748 C CA . GLY A 1 209 ? -1.202 7.873 -0.681 1.00 96.00 209 GLY A CA 1
ATOM 1749 C C . GLY A 1 209 ? -2.542 7.244 -0.275 1.00 96.00 209 GLY A C 1
ATOM 1750 O O . GLY A 1 209 ? -2.669 6.671 0.812 1.00 96.00 209 GLY A O 1
ATOM 1751 N N . LEU A 1 210 ? -3.530 7.279 -1.177 1.00 97.94 210 LEU A N 1
ATOM 1752 C CA . LEU A 1 210 ? -4.849 6.685 -0.943 1.00 97.94 210 LEU A CA 1
ATOM 1753 C C . LEU A 1 210 ? -4.794 5.150 -0.857 1.00 97.94 210 LEU A C 1
ATOM 1755 O O . LEU A 1 210 ? -5.468 4.543 -0.020 1.00 97.94 210 LEU A O 1
ATOM 1759 N N . ALA A 1 211 ? -3.975 4.522 -1.698 1.00 98.31 211 ALA A N 1
ATOM 1760 C CA . ALA A 1 211 ? -3.712 3.092 -1.681 1.00 98.31 211 ALA A CA 1
ATOM 1761 C C . ALA A 1 211 ? -3.080 2.632 -0.362 1.00 98.31 211 ALA A C 1
ATOM 1763 O O . ALA A 1 211 ? -3.601 1.709 0.269 1.00 98.31 211 ALA A O 1
ATOM 1764 N N . MET A 1 212 ? -2.028 3.316 0.098 1.00 98.12 212 MET A N 1
ATOM 1765 C CA . MET A 1 212 ? -1.353 3.022 1.367 1.00 98.12 212 MET A CA 1
ATOM 1766 C C . MET A 1 212 ? -2.298 3.166 2.562 1.00 98.12 212 MET A C 1
ATOM 1768 O O . MET A 1 212 ? -2.284 2.326 3.470 1.00 98.12 212 MET A O 1
ATOM 1772 N N . TYR A 1 213 ? -3.169 4.183 2.548 1.00 98.62 213 TYR A N 1
ATOM 1773 C CA . TYR A 1 213 ? -4.219 4.346 3.553 1.00 98.62 213 TYR A CA 1
ATOM 1774 C C . TYR A 1 213 ? -5.146 3.124 3.604 1.00 98.62 213 TYR A C 1
ATOM 1776 O O . TYR A 1 213 ? -5.313 2.524 4.669 1.00 98.62 213 TYR A O 1
ATOM 1784 N N . PHE A 1 214 ? -5.737 2.726 2.471 1.00 98.81 214 PHE A N 1
ATOM 1785 C CA . PHE A 1 214 ? -6.690 1.616 2.458 1.00 98.81 214 PHE A CA 1
ATOM 1786 C C . PHE A 1 214 ? -6.031 0.264 2.732 1.00 98.81 214 PHE A C 1
ATOM 1788 O O . PHE A 1 214 ? -6.613 -0.551 3.448 1.00 98.81 214 PHE A O 1
ATOM 1795 N N . ALA A 1 215 ? -4.829 0.018 2.209 1.00 98.69 215 ALA A N 1
ATOM 1796 C CA . ALA A 1 215 ? -4.088 -1.205 2.492 1.00 98.69 215 ALA A CA 1
ATOM 1797 C C . ALA A 1 215 ? -3.755 -1.296 3.989 1.00 98.69 215 ALA A C 1
ATOM 1799 O O . ALA A 1 215 ? -4.069 -2.302 4.625 1.00 98.69 215 ALA A O 1
ATOM 1800 N N . THR A 1 216 ? -3.264 -0.211 4.598 1.00 98.44 216 THR A N 1
ATOM 1801 C CA . THR A 1 216 ? -3.032 -0.156 6.050 1.00 98.44 216 THR A CA 1
ATOM 1802 C C . THR A 1 216 ? -4.331 -0.361 6.831 1.00 98.44 216 THR A C 1
ATOM 1804 O O . THR A 1 216 ? -4.374 -1.161 7.759 1.00 98.44 216 THR A O 1
ATOM 1807 N N . LEU A 1 217 ? -5.422 0.311 6.463 1.00 98.56 217 LEU A N 1
ATOM 1808 C CA . LEU A 1 217 ? -6.694 0.188 7.178 1.00 98.56 217 LEU A CA 1
ATOM 1809 C C . LEU A 1 217 ? -7.242 -1.248 7.167 1.00 98.56 217 LEU A C 1
ATOM 1811 O O . LEU A 1 217 ? -7.818 -1.704 8.158 1.00 98.56 217 LEU A O 1
ATOM 1815 N N . LEU A 1 218 ? -7.106 -1.942 6.035 1.00 98.44 218 LEU A N 1
ATOM 1816 C CA . LEU A 1 218 ? -7.794 -3.206 5.779 1.00 98.44 218 LEU A CA 1
ATOM 1817 C C . LEU A 1 218 ? -6.915 -4.448 5.972 1.00 98.44 218 LEU A C 1
ATOM 1819 O O . LEU A 1 218 ? -7.463 -5.525 6.225 1.00 98.44 218 LEU A O 1
ATOM 1823 N N . MET A 1 219 ? -5.588 -4.318 5.869 1.00 97.69 219 MET A N 1
ATOM 1824 C CA . MET A 1 219 ? -4.645 -5.445 5.846 1.00 97.69 219 MET A CA 1
ATOM 1825 C C . MET A 1 219 ? -3.604 -5.420 6.969 1.00 97.69 219 MET A C 1
ATOM 1827 O O . MET A 1 219 ? -3.225 -6.499 7.420 1.00 97.69 219 MET A O 1
ATOM 1831 N N . ASP A 1 220 ? -3.208 -4.252 7.489 1.00 96.56 220 ASP A N 1
ATOM 1832 C CA . ASP A 1 220 ? -2.255 -4.162 8.609 1.00 96.56 220 ASP A CA 1
ATOM 1833 C C . ASP A 1 220 ? -2.853 -4.809 9.867 1.00 96.56 220 ASP A C 1
ATOM 1835 O O . ASP A 1 220 ? -3.953 -4.467 10.316 1.00 96.56 220 ASP A O 1
ATOM 1839 N N . ASP A 1 221 ? -2.146 -5.790 10.432 1.00 94.25 221 ASP A N 1
ATOM 1840 C CA . ASP A 1 221 ? -2.656 -6.594 11.543 1.00 94.25 221 ASP A CA 1
ATOM 1841 C C . ASP A 1 221 ? -2.946 -5.747 12.794 1.00 94.25 221 ASP A C 1
ATOM 1843 O O . ASP A 1 221 ? -3.972 -5.946 13.455 1.00 94.25 221 ASP A O 1
ATOM 1847 N N . ALA A 1 222 ? -2.096 -4.763 13.104 1.00 93.50 222 ALA A N 1
ATOM 1848 C CA . ALA A 1 222 ? -2.302 -3.884 14.250 1.00 93.50 222 ALA A CA 1
ATOM 1849 C C . ALA A 1 222 ? -3.512 -2.967 14.026 1.00 93.50 222 ALA A C 1
ATOM 1851 O O . ALA A 1 222 ? -4.375 -2.866 14.907 1.00 93.50 222 ALA A O 1
ATOM 1852 N N . THR A 1 223 ? -3.637 -2.373 12.836 1.00 96.50 223 THR A N 1
ATOM 1853 C CA . THR A 1 223 ? -4.775 -1.516 12.476 1.00 96.50 223 THR A CA 1
ATOM 1854 C C . THR A 1 223 ? -6.098 -2.284 12.455 1.00 96.50 223 THR A C 1
ATOM 1856 O O . THR A 1 223 ? -7.078 -1.838 13.056 1.00 96.50 223 THR A O 1
ATOM 1859 N N . LYS A 1 224 ? -6.149 -3.491 11.876 1.00 95.81 224 LYS A N 1
ATOM 1860 C CA . LYS A 1 224 ? -7.359 -4.341 11.893 1.00 95.81 224 LYS A CA 1
ATOM 1861 C C . LYS A 1 224 ? -7.817 -4.642 13.317 1.00 95.81 224 LYS A C 1
ATOM 1863 O O . LYS A 1 224 ? -9.014 -4.612 13.624 1.00 95.81 224 LYS A O 1
ATOM 1868 N N . ARG A 1 225 ? -6.870 -4.941 14.210 1.00 94.88 225 ARG A N 1
ATOM 1869 C CA . ARG A 1 225 ? -7.165 -5.201 15.624 1.00 94.88 225 ARG A CA 1
ATOM 1870 C C . ARG A 1 225 ? -7.630 -3.947 16.348 1.00 94.88 225 ARG A C 1
ATOM 1872 O O . ARG A 1 225 ? -8.550 -4.055 17.155 1.00 94.88 225 ARG A O 1
ATOM 1879 N N . TYR A 1 226 ? -7.056 -2.789 16.034 1.00 95.56 226 TYR A N 1
ATOM 1880 C CA . TYR A 1 226 ? -7.495 -1.494 16.545 1.00 95.56 226 TYR A CA 1
ATOM 1881 C C . TYR A 1 226 ? -8.947 -1.197 16.156 1.00 95.56 226 TYR A C 1
ATOM 1883 O O . TYR A 1 226 ? -9.772 -0.955 17.039 1.00 95.56 226 TYR A O 1
ATOM 1891 N N . VAL A 1 227 ? -9.293 -1.319 14.871 1.00 96.00 227 VAL A N 1
ATOM 1892 C CA . VAL A 1 227 ? -10.665 -1.115 14.372 1.00 96.00 227 VAL A CA 1
ATOM 1893 C C . VAL A 1 227 ? -11.643 -2.065 15.065 1.00 96.00 227 VAL A C 1
ATOM 1895 O O . VAL A 1 227 ? -12.703 -1.654 15.546 1.00 96.00 227 VAL A O 1
ATOM 1898 N N . LYS A 1 228 ? -11.267 -3.342 15.207 1.00 95.12 228 LYS A N 1
ATOM 1899 C CA . LYS A 1 228 ? -12.070 -4.318 15.950 1.00 95.12 228 LYS A CA 1
ATOM 1900 C C . LYS A 1 228 ? -12.228 -3.924 17.423 1.00 95.12 228 LYS A C 1
ATOM 1902 O O . LYS A 1 228 ? -13.347 -3.931 17.936 1.00 95.12 228 LYS A O 1
ATOM 1907 N N . ALA A 1 229 ? -11.145 -3.546 18.097 1.00 94.75 229 ALA A N 1
ATOM 1908 C CA . ALA A 1 229 ? -11.163 -3.134 19.496 1.00 94.75 229 ALA A CA 1
ATOM 1909 C C . ALA A 1 229 ? -12.018 -1.875 19.725 1.00 94.75 229 ALA A C 1
ATOM 1911 O O . ALA A 1 229 ? -12.702 -1.795 20.747 1.00 94.75 229 ALA A O 1
ATOM 1912 N N . ALA A 1 230 ? -12.046 -0.937 18.772 1.00 95.38 230 ALA A N 1
ATOM 1913 C CA . ALA A 1 230 ? -12.937 0.224 18.792 1.00 95.38 230 ALA A CA 1
ATOM 1914 C C . ALA A 1 230 ? -14.413 -0.194 18.755 1.00 95.38 230 ALA A C 1
ATOM 1916 O O . ALA A 1 230 ? -15.206 0.220 19.606 1.00 95.38 230 ALA A O 1
ATOM 1917 N N . SER A 1 231 ? -14.769 -1.085 17.824 1.00 94.69 231 SER A N 1
ATOM 1918 C CA . SER A 1 231 ? -16.143 -1.583 17.686 1.00 94.69 231 SER A CA 1
ATOM 1919 C C . SER A 1 231 ? -16.631 -2.353 18.922 1.00 94.69 231 SER A C 1
ATOM 1921 O O . SER A 1 231 ? -17.805 -2.289 19.275 1.00 94.69 231 SER A O 1
ATOM 1923 N N . GLU A 1 232 ? -15.721 -3.033 19.624 1.00 93.75 232 GLU A N 1
ATOM 1924 C CA . GLU A 1 232 ? -16.017 -3.846 20.808 1.00 93.75 232 GLU A CA 1
ATOM 1925 C C . GLU A 1 232 ? -15.927 -3.060 22.134 1.00 93.75 232 GLU A C 1
ATOM 1927 O O . GLU A 1 232 ? -16.145 -3.643 23.196 1.00 93.75 232 GLU A O 1
ATOM 1932 N N . GLY A 1 233 ? -15.584 -1.763 22.110 1.00 93.00 233 GLY A N 1
ATOM 1933 C CA . GLY A 1 233 ? -15.407 -0.945 23.324 1.00 93.00 233 GLY A CA 1
ATOM 1934 C C . GLY A 1 233 ? -14.190 -1.346 24.169 1.00 93.00 233 GLY A C 1
ATOM 1935 O O . GLY A 1 233 ? -14.158 -1.149 25.383 1.00 93.00 233 GLY A O 1
ATOM 1936 N N . LYS A 1 234 ? -13.181 -1.958 23.539 1.00 93.25 234 LYS A N 1
ATOM 1937 C CA . LYS A 1 234 ? -11.951 -2.422 24.200 1.00 93.25 234 LYS A CA 1
ATOM 1938 C C . LYS A 1 234 ? -10.859 -1.359 24.269 1.00 93.25 234 LYS A C 1
ATOM 1940 O O . LYS A 1 234 ? -9.921 -1.525 25.045 1.00 93.25 234 LYS A O 1
ATOM 1945 N N . LEU A 1 235 ? -10.970 -0.285 23.488 1.00 94.75 235 LEU A N 1
ATOM 1946 C CA . LEU A 1 235 ? -10.022 0.826 23.549 1.00 94.75 235 LEU A CA 1
ATOM 1947 C C . LEU A 1 235 ? -10.111 1.551 24.887 1.00 94.75 235 LEU A C 1
ATOM 1949 O O . LEU A 1 235 ? -11.194 1.700 25.459 1.00 94.75 235 LEU A O 1
ATOM 1953 N N . ARG A 1 236 ? -8.976 2.056 25.367 1.00 93.88 236 ARG A N 1
ATOM 1954 C CA . ARG A 1 236 ? -8.925 2.938 26.531 1.00 93.88 236 ARG A CA 1
ATOM 1955 C C . ARG A 1 236 ? -8.757 4.389 26.092 1.00 93.88 236 ARG A C 1
ATOM 1957 O O . ARG A 1 236 ? -8.009 4.681 25.167 1.00 93.88 236 ARG A O 1
ATOM 1964 N N . VAL A 1 237 ? -9.424 5.303 26.790 1.00 92.75 237 VAL A N 1
ATOM 1965 C CA . VAL A 1 237 ? -9.371 6.759 26.579 1.00 92.75 237 VAL A CA 1
ATOM 1966 C C . VAL A 1 237 ? -8.948 7.470 27.857 1.00 92.75 237 VAL A C 1
ATOM 1968 O O . VAL A 1 237 ? -9.273 7.017 28.957 1.00 92.75 237 VAL A O 1
ATOM 1971 N N . TYR A 1 238 ? -8.241 8.595 27.731 1.00 90.62 238 TYR A N 1
ATOM 1972 C CA . TYR A 1 238 ? -7.869 9.416 28.883 1.00 90.62 238 TYR A CA 1
ATOM 1973 C C . TYR A 1 238 ? -9.095 10.088 29.502 1.00 90.62 238 TYR A C 1
ATOM 1975 O O . TYR A 1 238 ? -9.798 10.868 28.860 1.00 90.62 238 TYR A O 1
ATOM 1983 N N . ASP A 1 239 ? -9.316 9.838 30.787 1.00 85.94 239 ASP A N 1
ATOM 1984 C CA . ASP A 1 239 ? -10.271 10.577 31.592 1.00 85.94 239 ASP A CA 1
ATOM 1985 C C . ASP A 1 239 ? -9.575 11.787 32.226 1.00 85.94 239 ASP A C 1
ATOM 1987 O O . ASP A 1 239 ? -8.816 11.672 33.191 1.00 85.94 239 ASP A O 1
ATOM 1991 N N . LYS A 1 240 ? -9.860 12.973 31.678 1.00 81.88 240 LYS A N 1
ATOM 1992 C CA . LYS A 1 240 ? -9.301 14.247 32.154 1.00 81.88 240 LYS A CA 1
ATOM 1993 C C . LYS A 1 240 ? -9.680 14.563 33.605 1.00 81.88 240 LYS A C 1
ATOM 1995 O O . LYS A 1 240 ? -8.967 15.324 34.249 1.00 81.88 240 LYS A O 1
ATOM 2000 N N . SER A 1 241 ? -10.777 14.003 34.119 1.00 83.44 241 SER A N 1
ATOM 2001 C CA . SER A 1 241 ? -11.240 14.262 35.486 1.00 83.44 241 SER A CA 1
ATOM 2002 C C . SER A 1 241 ? -10.489 13.440 36.534 1.00 83.44 241 SER A C 1
ATOM 2004 O O . SER A 1 241 ? -10.280 13.910 37.651 1.00 83.44 241 SER A O 1
ATOM 2006 N N . THR A 1 242 ? -10.041 12.234 36.172 1.00 84.19 242 THR A N 1
ATOM 2007 C CA . THR A 1 242 ? -9.355 11.310 37.088 1.00 84.19 242 THR A CA 1
ATOM 2008 C C . THR A 1 242 ? -7.865 11.142 36.792 1.00 84.19 242 THR A C 1
ATOM 2010 O O . THR A 1 242 ? -7.141 10.579 37.614 1.00 84.19 242 THR A O 1
ATOM 2013 N N . GLY A 1 243 ? -7.390 11.607 35.631 1.00 81.06 243 GLY A N 1
ATOM 2014 C CA . GLY A 1 243 ? -6.011 11.426 35.168 1.00 81.06 243 GLY A CA 1
ATOM 2015 C C . GLY A 1 243 ? -5.659 9.971 34.837 1.00 81.06 243 GLY A C 1
ATOM 2016 O O . GLY A 1 243 ? -4.483 9.635 34.724 1.00 81.06 243 GLY A O 1
ATOM 2017 N N . ARG A 1 244 ? -6.660 9.089 34.723 1.00 85.19 244 ARG A N 1
ATOM 2018 C CA . ARG A 1 244 ? -6.503 7.659 34.420 1.00 85.19 244 ARG A CA 1
ATOM 2019 C C . ARG A 1 244 ? -7.159 7.329 33.085 1.00 85.19 244 ARG A C 1
ATOM 2021 O O . ARG A 1 244 ? -7.986 8.091 32.596 1.00 85.19 244 ARG A O 1
ATOM 2028 N N . SER A 1 245 ? -6.817 6.189 32.493 1.00 87.56 245 SER A N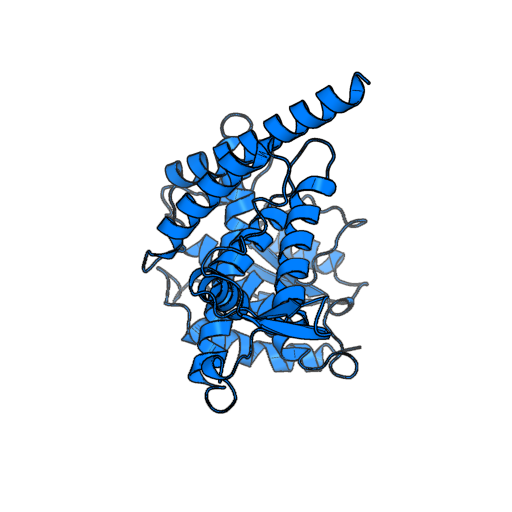 1
ATOM 2029 C CA . SER A 1 245 ? -7.519 5.699 31.308 1.00 87.56 245 SER A CA 1
ATOM 2030 C C . SER A 1 245 ? -8.734 4.843 31.692 1.00 87.56 245 SER A C 1
ATOM 2032 O O . SER A 1 245 ? -8.685 4.054 32.642 1.00 87.56 245 SER A O 1
ATOM 2034 N N . ARG A 1 246 ? -9.840 4.987 30.960 1.00 90.00 246 ARG A N 1
ATOM 2035 C CA . ARG A 1 246 ? -11.076 4.193 31.103 1.00 90.00 246 ARG A CA 1
ATOM 2036 C C . ARG A 1 246 ? -11.444 3.551 29.771 1.00 90.00 246 ARG A C 1
ATOM 2038 O O . ARG A 1 246 ? -11.001 4.043 28.741 1.00 90.00 246 ARG A O 1
ATOM 2045 N N . SER A 1 247 ? -12.243 2.491 29.780 1.00 90.81 247 SER A N 1
ATOM 2046 C CA . SER A 1 247 ? -12.764 1.908 28.537 1.00 90.81 247 SER A CA 1
ATOM 2047 C C . SER A 1 247 ? -13.653 2.906 27.792 1.00 90.81 247 SER A C 1
ATOM 2049 O O . SER A 1 247 ? -14.411 3.655 28.417 1.00 90.81 247 SER A O 1
ATOM 2051 N N . ALA A 1 248 ? -13.524 2.928 26.469 1.00 92.44 248 ALA A N 1
ATOM 2052 C CA . ALA A 1 248 ? -14.445 3.608 25.572 1.00 92.44 248 ALA A CA 1
ATOM 2053 C C . ALA A 1 248 ? -15.777 2.849 25.502 1.00 92.44 248 ALA A C 1
ATOM 2055 O O . ALA A 1 248 ? -15.820 1.636 25.715 1.00 92.44 248 ALA A O 1
ATOM 2056 N N . GLU A 1 249 ? -16.859 3.555 25.180 1.00 92.19 249 GLU A N 1
ATOM 2057 C CA . GLU A 1 249 ? -18.122 2.883 24.877 1.00 92.19 249 GLU A CA 1
ATOM 2058 C C . GLU A 1 249 ? -17.999 2.177 23.513 1.00 92.19 249 GLU A C 1
ATOM 2060 O O . GLU A 1 249 ? -17.351 2.710 22.605 1.00 92.19 249 GLU A O 1
ATOM 2065 N N . PRO A 1 250 ? -18.595 0.986 23.328 1.00 93.56 250 PRO A N 1
ATOM 2066 C CA . PRO A 1 250 ? -18.570 0.301 22.039 1.00 93.56 250 PRO A CA 1
ATOM 2067 C C . PRO A 1 250 ? -19.055 1.200 20.897 1.00 93.56 250 PRO A C 1
ATOM 2069 O O . PRO A 1 250 ? -20.141 1.776 20.968 1.00 93.56 250 PRO A O 1
ATOM 2072 N N . GLY A 1 251 ? -18.236 1.335 19.852 1.00 89.62 251 GLY A N 1
ATOM 2073 C CA . GLY A 1 251 ? -18.552 2.161 18.684 1.00 89.62 251 GLY A CA 1
ATOM 2074 C C . GLY A 1 251 ? -18.488 3.676 18.911 1.00 89.62 251 GLY A C 1
ATOM 2075 O O . GLY A 1 251 ? -18.813 4.425 17.997 1.00 89.62 251 GLY A O 1
ATOM 2076 N N . SER A 1 252 ? -18.052 4.159 20.083 1.00 91.69 252 SER A N 1
ATOM 2077 C CA . SER A 1 252 ? -17.911 5.605 20.321 1.00 91.69 252 SER A CA 1
ATOM 2078 C C . SER A 1 252 ? -16.682 6.228 19.657 1.00 91.69 252 SER A C 1
ATOM 2080 O O . SER A 1 252 ? -16.508 7.440 19.726 1.00 91.69 252 SER A O 1
ATOM 2082 N N . ILE A 1 253 ? -15.794 5.404 19.100 1.00 92.50 253 ILE A N 1
ATOM 2083 C CA . ILE A 1 253 ? -14.600 5.822 18.366 1.00 92.50 253 ILE A CA 1
ATOM 2084 C C . ILE A 1 253 ? -14.748 5.302 16.939 1.00 92.50 253 ILE A C 1
ATOM 2086 O O . ILE A 1 253 ? -14.845 4.092 16.728 1.00 92.50 253 ILE A O 1
ATOM 2090 N N . GLU A 1 254 ? -14.759 6.225 15.982 1.00 94.12 254 GLU A N 1
ATOM 2091 C CA . GLU A 1 254 ? -14.662 5.922 14.558 1.00 94.12 254 GLU A CA 1
ATOM 2092 C C . GLU A 1 254 ? -13.178 5.699 14.237 1.00 94.12 254 GLU A C 1
ATOM 2094 O O . GLU A 1 254 ? -12.371 6.619 14.311 1.00 94.12 254 GLU A O 1
ATOM 2099 N N . ALA A 1 255 ? -12.801 4.443 14.009 1.00 95.31 255 ALA A N 1
ATOM 2100 C CA . ALA A 1 255 ? -11.409 4.003 13.952 1.00 95.31 255 ALA A CA 1
ATOM 2101 C C . ALA A 1 255 ? -10.815 3.980 12.534 1.00 95.31 255 ALA A C 1
ATOM 2103 O O . ALA A 1 255 ? -9.710 3.480 12.342 1.00 95.31 255 ALA A O 1
ATOM 2104 N N . THR A 1 256 ? -11.543 4.464 11.529 1.00 96.69 256 THR A N 1
ATOM 2105 C CA . THR A 1 256 ? -11.058 4.530 10.151 1.00 96.69 256 THR A CA 1
ATOM 2106 C C . THR A 1 256 ? -10.501 5.902 9.790 1.00 96.69 256 THR A C 1
ATOM 2108 O O . THR A 1 256 ? -9.870 6.014 8.746 1.00 96.69 256 THR A O 1
ATOM 2111 N N . CYS A 1 257 ? -10.714 6.937 10.608 1.00 97.06 257 CYS A N 1
ATOM 2112 C CA . CYS A 1 257 ? -10.352 8.331 10.309 1.00 97.06 257 CYS A CA 1
ATOM 2113 C C . CYS A 1 257 ? -11.079 8.925 9.087 1.00 97.06 257 CYS A C 1
ATOM 2115 O O . CYS A 1 257 ? -10.690 9.984 8.591 1.00 97.06 257 CYS A O 1
ATOM 2117 N N . ILE A 1 258 ? -12.143 8.271 8.595 1.00 97.62 258 ILE A N 1
ATOM 2118 C CA . ILE A 1 258 ? -12.922 8.786 7.453 1.00 97.62 258 ILE A CA 1
ATOM 2119 C C . ILE A 1 258 ? -13.762 9.967 7.927 1.00 97.62 258 ILE A C 1
ATOM 2121 O O . ILE A 1 258 ? -13.851 10.977 7.237 1.00 97.62 258 ILE A O 1
ATOM 2125 N N . SER A 1 259 ? -14.325 9.872 9.135 1.00 95.00 259 SER A N 1
ATOM 2126 C CA . SER A 1 259 ? -15.149 10.953 9.695 1.00 95.00 259 SER A CA 1
ATOM 2127 C C . SER A 1 259 ? -14.342 12.195 10.086 1.00 95.00 259 SER A C 1
ATOM 2129 O O . SER A 1 259 ? -14.931 13.251 10.307 1.00 95.00 259 SER A O 1
ATOM 2131 N N . ASP A 1 260 ? -13.012 12.079 10.148 1.00 94.31 260 ASP A N 1
ATOM 2132 C CA . ASP A 1 260 ? -12.099 13.204 10.374 1.00 94.31 260 ASP A CA 1
ATOM 2133 C C . ASP A 1 260 ? -11.809 13.993 9.081 1.00 94.31 260 ASP A C 1
ATOM 2135 O O . ASP A 1 260 ? -11.243 15.085 9.139 1.00 94.31 260 ASP A O 1
ATOM 2139 N N . GLN A 1 261 ? -12.194 13.464 7.912 1.00 94.81 261 GLN A N 1
ATOM 2140 C CA . GLN A 1 261 ? -12.039 14.143 6.624 1.00 94.81 261 GLN A CA 1
ATOM 2141 C C . GLN A 1 261 ? -13.188 15.119 6.354 1.00 94.81 261 GLN A C 1
ATOM 2143 O O . GLN A 1 261 ? -14.249 15.058 6.981 1.00 94.81 261 GLN A O 1
ATOM 2148 N N . ALA A 1 262 ? -12.993 16.014 5.380 1.00 92.69 262 ALA A N 1
ATOM 2149 C CA . ALA A 1 262 ? -14.048 16.916 4.928 1.00 92.69 262 ALA A CA 1
ATOM 2150 C C . ALA A 1 262 ? -15.308 16.126 4.534 1.00 92.69 262 ALA A C 1
ATOM 2152 O O . ALA A 1 262 ? -15.206 15.115 3.842 1.00 92.69 262 ALA A O 1
ATOM 2153 N N . GLU A 1 263 ? -16.487 16.606 4.949 1.00 95.00 263 GLU A N 1
ATOM 2154 C CA . GLU A 1 263 ? -17.782 15.925 4.754 1.00 95.00 263 GLU A CA 1
ATOM 2155 C C . GLU A 1 263 ? -18.010 15.505 3.294 1.00 95.00 263 GLU A C 1
ATOM 2157 O O . GLU A 1 263 ? -18.501 14.410 3.040 1.00 95.00 263 GLU A O 1
ATOM 2162 N N . ALA A 1 264 ? -17.552 16.331 2.346 1.00 94.12 264 ALA A N 1
ATOM 2163 C CA . ALA A 1 264 ? -17.622 16.056 0.914 1.00 94.12 264 ALA A CA 1
ATOM 2164 C C . ALA A 1 264 ? -16.967 14.724 0.506 1.00 94.12 264 ALA A C 1
ATOM 2166 O O . ALA A 1 264 ? -17.487 14.074 -0.387 1.00 94.12 264 ALA A O 1
ATOM 2167 N N . PHE A 1 265 ? -15.882 14.304 1.169 1.00 95.81 265 PHE A N 1
ATOM 2168 C CA . PHE A 1 265 ? -15.122 13.097 0.816 1.00 95.81 265 PHE A CA 1
ATOM 2169 C C . PHE A 1 265 ? -15.664 11.818 1.462 1.00 95.81 265 PHE A C 1
ATOM 2171 O O . PHE A 1 265 ? -15.334 10.709 1.034 1.00 95.81 265 PHE A O 1
ATOM 2178 N N . GLN A 1 266 ? -16.444 11.940 2.540 1.00 97.19 266 GLN A N 1
ATOM 2179 C CA . GLN A 1 266 ? -16.710 10.816 3.441 1.00 97.19 266 GLN A CA 1
ATOM 2180 C C . GLN A 1 266 ? -17.497 9.695 2.757 1.00 97.19 266 GLN A C 1
ATOM 2182 O O . GLN A 1 266 ? -17.133 8.525 2.881 1.00 97.19 266 GLN A O 1
ATOM 2187 N N . ASP A 1 267 ? -18.548 10.034 2.009 1.00 98.06 267 ASP A N 1
ATOM 2188 C CA . ASP A 1 267 ? -19.389 9.043 1.330 1.00 98.06 267 ASP A CA 1
ATOM 2189 C C . ASP A 1 267 ? -18.594 8.224 0.309 1.00 98.06 267 ASP A C 1
ATOM 2191 O O . ASP A 1 267 ? -18.707 6.991 0.282 1.00 98.06 267 ASP A O 1
ATOM 2195 N N . THR A 1 268 ? -17.754 8.892 -0.480 1.00 98.38 268 THR A N 1
ATOM 2196 C CA . THR A 1 268 ? -16.900 8.266 -1.493 1.00 98.38 268 THR A CA 1
ATOM 2197 C C . THR A 1 268 ? -15.841 7.371 -0.840 1.00 98.38 268 THR A C 1
ATOM 2199 O O . THR A 1 268 ? -15.707 6.204 -1.215 1.00 98.38 268 THR A O 1
ATOM 2202 N N . LEU A 1 269 ? -15.184 7.828 0.233 1.00 98.56 269 LEU A N 1
ATOM 2203 C CA . LEU A 1 269 ? -14.248 7.003 1.012 1.00 98.56 269 LEU A CA 1
ATOM 2204 C C . LEU A 1 269 ? -14.920 5.753 1.609 1.00 98.56 269 LEU A C 1
ATOM 2206 O O . LEU A 1 269 ? -14.362 4.653 1.551 1.00 98.56 269 LEU A O 1
ATOM 2210 N N . TRP A 1 270 ? -16.144 5.875 2.136 1.00 98.56 270 TRP A N 1
ATOM 2211 C CA . TRP A 1 270 ? -16.902 4.725 2.639 1.00 98.56 270 TRP A CA 1
ATOM 2212 C C . TRP A 1 270 ? -17.292 3.739 1.531 1.00 98.56 270 TRP A C 1
ATOM 2214 O O . TRP A 1 270 ? -17.337 2.530 1.779 1.00 98.56 270 TRP A O 1
ATOM 2224 N N . GLN A 1 271 ? -17.599 4.222 0.324 1.00 98.56 271 GLN A N 1
ATOM 2225 C CA . GLN A 1 271 ? -17.886 3.375 -0.838 1.00 98.56 271 GLN A CA 1
ATOM 2226 C C . GLN A 1 271 ? -16.641 2.600 -1.277 1.00 98.56 271 GLN A C 1
ATOM 2228 O O . GLN A 1 271 ? -16.709 1.372 -1.373 1.00 98.56 271 GLN A O 1
ATOM 2233 N N . MET A 1 272 ? -15.497 3.277 -1.408 1.00 98.62 272 MET A N 1
ATOM 2234 C CA . MET A 1 272 ? -14.212 2.641 -1.715 1.00 98.62 272 MET A CA 1
ATOM 2235 C C . MET A 1 272 ? -13.838 1.588 -0.672 1.00 98.62 272 MET A C 1
ATOM 2237 O O . MET A 1 272 ? -13.516 0.455 -1.031 1.00 98.62 272 MET A O 1
ATOM 2241 N N . LYS A 1 273 ? -13.973 1.907 0.624 1.00 98.62 273 LYS A N 1
ATOM 2242 C CA . LYS A 1 273 ? -13.732 0.945 1.707 1.00 98.62 273 LYS A CA 1
ATOM 2243 C C . LYS A 1 273 ? -14.548 -0.334 1.510 1.00 98.62 273 LYS A C 1
ATOM 2245 O O . LYS A 1 273 ? -13.999 -1.430 1.592 1.00 98.62 273 LYS A O 1
ATOM 2250 N N . ARG A 1 274 ? -15.852 -0.208 1.234 1.00 98.56 274 ARG A N 1
ATOM 2251 C CA . ARG A 1 274 ? -16.739 -1.363 1.012 1.00 98.56 274 ARG A CA 1
ATOM 2252 C C . ARG A 1 274 ? -16.328 -2.170 -0.217 1.00 98.56 274 ARG A C 1
ATOM 2254 O O . ARG A 1 274 ? -16.317 -3.397 -0.145 1.00 98.56 274 ARG A O 1
ATOM 2261 N N . LEU A 1 275 ? -15.997 -1.498 -1.319 1.00 98.50 275 LEU A N 1
ATOM 2262 C CA . LEU A 1 275 ? -15.563 -2.137 -2.562 1.00 98.50 275 LEU A CA 1
ATOM 2263 C C . LEU A 1 275 ? -14.297 -2.981 -2.339 1.00 98.50 275 LEU A C 1
ATOM 2265 O O . LEU A 1 275 ? -14.257 -4.156 -2.712 1.00 98.50 275 LEU A O 1
ATOM 2269 N N . LEU A 1 276 ? -13.302 -2.410 -1.656 1.00 98.62 276 LEU A N 1
ATOM 2270 C CA . LEU A 1 276 ? -12.039 -3.074 -1.329 1.00 98.62 276 LEU A CA 1
ATOM 2271 C C . LEU A 1 276 ? -12.236 -4.211 -0.317 1.00 98.62 276 LEU A C 1
ATOM 2273 O O . LEU A 1 276 ? -11.708 -5.301 -0.512 1.00 98.62 276 LEU A O 1
ATOM 2277 N N . GLU A 1 277 ? -13.061 -4.029 0.718 1.00 98.19 277 GLU A N 1
ATOM 2278 C CA . GLU A 1 277 ? -13.394 -5.101 1.669 1.00 98.19 277 GLU A CA 1
ATOM 2279 C C . GLU A 1 277 ? -14.065 -6.304 0.996 1.00 98.19 277 GLU A C 1
ATOM 2281 O O . GLU A 1 277 ? -13.829 -7.445 1.395 1.00 98.19 277 GLU A O 1
ATOM 2286 N N . ILE A 1 278 ? -14.917 -6.074 -0.007 1.00 98.06 278 ILE A N 1
ATOM 2287 C CA . ILE A 1 278 ? -15.533 -7.154 -0.788 1.00 98.06 278 ILE A CA 1
ATOM 2288 C C . ILE A 1 278 ? -14.464 -7.897 -1.597 1.00 98.06 278 ILE A C 1
ATOM 2290 O O . ILE A 1 278 ? -14.483 -9.129 -1.628 1.00 98.06 278 ILE A O 1
ATOM 2294 N N . GLN A 1 279 ? -13.526 -7.173 -2.213 1.00 97.38 279 GLN A N 1
ATOM 2295 C CA . GLN A 1 279 ? -12.423 -7.764 -2.970 1.00 97.38 279 GLN A CA 1
ATOM 2296 C C . GLN A 1 279 ? -11.495 -8.599 -2.072 1.00 97.38 279 GLN A C 1
ATOM 2298 O O . GLN A 1 279 ? -11.219 -9.753 -2.392 1.00 97.38 279 GLN A O 1
ATOM 2303 N N . LEU A 1 280 ? -11.102 -8.071 -0.908 1.00 97.06 280 LEU A N 1
ATOM 2304 C CA . LEU A 1 280 ? -10.212 -8.731 0.059 1.00 97.06 280 LEU A CA 1
ATOM 2305 C C . LEU A 1 280 ? -10.797 -9.996 0.708 1.00 97.06 280 LEU A C 1
ATOM 2307 O O . LEU A 1 280 ? -10.063 -10.791 1.288 1.00 97.06 280 LEU A O 1
ATOM 2311 N N . ARG A 1 281 ? -12.115 -10.213 0.626 1.00 96.38 281 ARG A N 1
ATOM 2312 C CA . ARG A 1 281 ? -12.758 -11.451 1.106 1.00 96.38 281 ARG A CA 1
ATOM 2313 C C . ARG A 1 281 ? -12.628 -12.622 0.134 1.00 96.38 281 ARG A C 1
ATOM 2315 O O . ARG A 1 281 ? -12.987 -13.741 0.503 1.00 96.38 281 ARG A O 1
ATOM 2322 N N . LYS A 1 282 ? -12.187 -12.382 -1.102 1.00 94.88 282 LYS A N 1
ATOM 2323 C CA . LYS A 1 282 ? -11.941 -13.440 -2.086 1.00 94.88 282 LYS A CA 1
ATOM 2324 C C . LYS A 1 282 ? -10.663 -14.195 -1.722 1.00 94.88 282 LYS A C 1
ATOM 2326 O O . LYS A 1 282 ? -9.730 -13.614 -1.185 1.00 94.88 282 LYS A O 1
ATOM 2331 N N . GLU A 1 283 ? -10.615 -15.483 -2.054 1.00 90.12 283 GLU A N 1
ATOM 2332 C CA . GLU A 1 283 ? -9.402 -16.295 -1.886 1.00 90.12 283 GLU A CA 1
ATOM 2333 C C . GLU A 1 283 ? -8.252 -15.744 -2.746 1.00 90.12 283 GLU A C 1
ATOM 2335 O O . GLU A 1 283 ? -7.172 -15.482 -2.227 1.00 90.12 283 GLU A O 1
ATOM 2340 N N . SER A 1 284 ? -8.534 -15.453 -4.020 1.00 90.94 284 SER A N 1
ATOM 2341 C CA . SER A 1 284 ? -7.641 -14.727 -4.930 1.00 90.94 284 SER A CA 1
ATOM 2342 C C . SER A 1 284 ? -7.954 -13.228 -4.940 1.00 90.94 284 SER A C 1
ATOM 2344 O O . SER A 1 284 ? -8.382 -12.679 -5.955 1.00 90.94 284 SER A O 1
ATOM 2346 N N . PHE A 1 285 ? -7.803 -12.537 -3.808 1.00 94.12 285 PHE A N 1
ATOM 2347 C CA . PHE A 1 285 ? -8.136 -11.105 -3.719 1.00 94.12 285 PHE A CA 1
ATOM 2348 C C . PHE A 1 285 ? -7.299 -10.202 -4.640 1.00 94.12 285 PHE A C 1
ATOM 2350 O O . PHE A 1 285 ? -7.684 -9.062 -4.875 1.00 94.12 285 PHE A O 1
ATOM 2357 N N . TRP A 1 286 ? -6.187 -10.692 -5.183 1.00 93.06 286 TRP A N 1
ATOM 2358 C CA . TRP A 1 286 ? -5.366 -10.002 -6.182 1.00 93.06 286 TRP A CA 1
ATOM 2359 C C . TRP A 1 286 ? -5.939 -10.061 -7.605 1.00 93.06 286 TRP A C 1
ATOM 2361 O O . TRP A 1 286 ? -5.506 -9.300 -8.465 1.00 93.06 286 TRP A O 1
ATOM 2371 N N . GLU A 1 287 ? -6.911 -10.935 -7.880 1.00 91.12 287 GLU A N 1
ATOM 2372 C CA . GLU A 1 287 ? -7.517 -11.060 -9.208 1.00 91.12 287 GLU A CA 1
ATOM 2373 C C . GLU A 1 287 ? -8.677 -10.070 -9.379 1.00 91.12 287 GLU A C 1
ATOM 2375 O O . GLU A 1 287 ? -9.714 -10.153 -8.706 1.00 91.12 287 GLU A O 1
ATOM 2380 N N . ILE A 1 288 ? -8.518 -9.143 -10.324 1.00 92.75 288 ILE A N 1
ATOM 2381 C CA . ILE A 1 288 ? -9.524 -8.142 -10.700 1.00 92.75 288 ILE A CA 1
ATOM 2382 C C . ILE A 1 288 ? -9.820 -8.188 -12.203 1.00 92.75 288 ILE A C 1
ATOM 2384 O O . ILE A 1 288 ? -9.137 -8.860 -12.974 1.00 92.75 288 ILE A O 1
ATOM 2388 N N . ASN A 1 289 ? -10.861 -7.469 -12.623 1.00 92.38 289 ASN A N 1
ATOM 2389 C CA . ASN A 1 289 ? -11.215 -7.289 -14.029 1.00 92.38 289 ASN A CA 1
ATOM 2390 C C . ASN A 1 289 ? -11.389 -5.801 -14.360 1.00 92.38 289 ASN A C 1
ATOM 2392 O O . ASN A 1 289 ? -11.487 -4.956 -13.466 1.00 92.38 289 ASN A O 1
ATOM 2396 N N . ALA A 1 290 ? -11.474 -5.486 -15.653 1.00 92.00 290 ALA A N 1
ATOM 2397 C CA . ALA A 1 290 ? -11.554 -4.104 -16.125 1.00 92.00 290 ALA A CA 1
ATOM 2398 C C . ALA A 1 290 ? -12.807 -3.344 -15.645 1.00 92.00 290 ALA A C 1
ATOM 2400 O O . ALA A 1 290 ? -12.757 -2.123 -15.531 1.00 92.00 290 ALA A O 1
ATOM 2401 N N . GLN A 1 291 ? -13.922 -4.035 -15.380 1.00 93.56 291 GLN A N 1
ATOM 2402 C CA . GLN A 1 291 ? -15.153 -3.401 -14.895 1.00 93.56 291 GLN A CA 1
ATOM 2403 C C . GLN A 1 291 ? -15.012 -2.967 -13.434 1.00 93.56 291 GLN A C 1
ATOM 2405 O O . GLN A 1 291 ? -15.383 -1.853 -13.084 1.00 93.56 291 GLN A O 1
ATOM 2410 N N . TRP A 1 292 ? -14.460 -3.838 -12.589 1.00 95.19 292 TRP A N 1
ATOM 2411 C CA . TRP A 1 292 ? -14.189 -3.513 -11.191 1.00 95.19 292 TRP A CA 1
ATOM 2412 C C . TRP A 1 292 ? -13.178 -2.365 -11.077 1.00 95.19 292 TRP A C 1
ATOM 2414 O O . TRP A 1 292 ? -13.340 -1.466 -10.259 1.00 95.19 292 TRP A O 1
ATOM 2424 N N . LEU A 1 293 ? -12.171 -2.362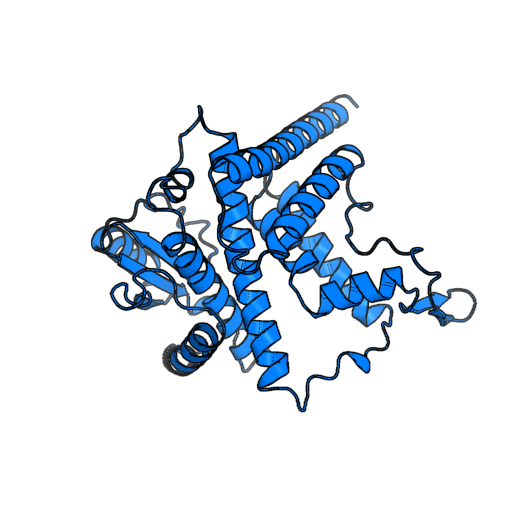 -11.955 1.00 95.12 293 LEU A N 1
ATOM 2425 C CA . LEU A 1 293 ? -11.182 -1.292 -12.044 1.00 95.12 293 LEU A CA 1
ATOM 2426 C C . LEU A 1 293 ? -11.805 0.064 -12.401 1.00 95.12 293 LEU A C 1
ATOM 2428 O O . LEU A 1 293 ? -11.443 1.089 -11.832 1.00 95.12 293 LEU A O 1
ATOM 2432 N N . GLU A 1 294 ? -12.751 0.063 -13.341 1.00 96.31 294 GLU A N 1
ATOM 2433 C CA . GLU A 1 294 ? -13.497 1.256 -13.740 1.00 96.31 294 GLU A CA 1
ATOM 2434 C C . GLU A 1 294 ? -14.350 1.806 -12.588 1.00 96.31 294 GLU A C 1
ATOM 2436 O O . GLU A 1 294 ? -14.365 3.015 -12.375 1.00 96.31 294 GLU A O 1
ATOM 2441 N N . GLU A 1 295 ? -15.003 0.934 -11.812 1.00 97.94 295 GLU A N 1
ATOM 2442 C CA . GLU A 1 295 ? -15.763 1.320 -10.614 1.00 97.94 295 GLU A CA 1
ATOM 2443 C C . GLU A 1 295 ? -14.855 1.944 -9.543 1.00 97.94 295 GLU A C 1
ATOM 2445 O O . GLU A 1 295 ? -15.155 3.023 -9.033 1.00 97.94 295 GLU A O 1
ATOM 2450 N N . LEU A 1 296 ? -13.710 1.315 -9.250 1.00 98.31 296 LEU A N 1
ATOM 2451 C CA . LEU A 1 296 ? -12.732 1.854 -8.304 1.00 98.31 296 LEU A CA 1
ATOM 2452 C C . LEU A 1 296 ? -12.237 3.241 -8.733 1.00 98.31 296 LEU A C 1
ATOM 2454 O O . LEU A 1 296 ? -12.203 4.170 -7.927 1.00 98.31 296 LEU A O 1
ATOM 2458 N N . GLY A 1 297 ? -11.858 3.392 -10.000 1.00 97.50 297 GLY A N 1
ATOM 2459 C CA . GLY A 1 297 ? -11.337 4.659 -10.491 1.00 97.50 297 GLY A CA 1
ATOM 2460 C C . GLY A 1 297 ? -12.392 5.747 -10.660 1.00 97.50 297 GLY A C 1
ATOM 2461 O O . GLY A 1 297 ? -12.055 6.924 -10.558 1.00 97.50 297 GLY A O 1
ATOM 2462 N N . GLN A 1 298 ? -13.671 5.396 -10.831 1.00 98.19 298 GLN A N 1
ATOM 2463 C CA . GLN A 1 298 ? -14.747 6.383 -10.759 1.00 98.19 298 GLN A CA 1
ATOM 2464 C C . GLN A 1 298 ? -14.792 7.044 -9.375 1.00 98.19 298 GLN A C 1
ATOM 2466 O O . GLN A 1 298 ? -14.894 8.264 -9.304 1.00 98.19 298 GLN A O 1
ATOM 2471 N N . HIS A 1 299 ? -14.607 6.285 -8.290 1.00 98.50 299 HIS A N 1
ATOM 2472 C CA . HIS A 1 299 ? -14.521 6.876 -6.952 1.00 98.50 299 HIS A CA 1
ATOM 2473 C C . HIS A 1 299 ? -13.307 7.798 -6.778 1.00 98.50 299 HIS A C 1
ATOM 2475 O O . HIS A 1 299 ? -13.414 8.836 -6.131 1.00 98.50 299 HIS A O 1
ATOM 2481 N N . VAL A 1 300 ? -12.162 7.467 -7.384 1.00 97.69 300 VAL A N 1
ATOM 2482 C CA . VAL A 1 300 ? -10.989 8.360 -7.380 1.00 97.69 300 VAL A CA 1
ATOM 2483 C C . VAL A 1 300 ? -11.307 9.679 -8.100 1.00 97.69 300 VAL A C 1
ATOM 2485 O O . VAL A 1 300 ? -11.008 10.755 -7.583 1.00 97.69 300 VAL A O 1
ATOM 2488 N N . ILE A 1 301 ? -11.975 9.613 -9.256 1.00 96.50 301 ILE A N 1
ATOM 2489 C CA . ILE A 1 301 ? -12.434 10.798 -9.999 1.00 96.50 301 ILE A CA 1
ATOM 2490 C C . ILE A 1 301 ? -13.438 11.615 -9.176 1.00 96.50 301 ILE A C 1
ATOM 2492 O O . ILE A 1 301 ? -13.372 12.846 -9.177 1.00 96.50 301 ILE A O 1
ATOM 2496 N N . ASP A 1 302 ? -14.354 10.958 -8.467 1.00 97.50 302 ASP A N 1
ATOM 2497 C CA . ASP A 1 302 ? -15.336 11.627 -7.613 1.00 97.50 302 ASP A CA 1
ATOM 2498 C C . ASP A 1 302 ? -14.637 12.409 -6.486 1.00 97.50 302 ASP A C 1
ATOM 2500 O O . ASP A 1 302 ? -14.905 13.602 -6.334 1.00 97.50 302 ASP A O 1
ATOM 2504 N N . LEU A 1 303 ? -13.636 11.816 -5.817 1.00 97.31 303 LEU A N 1
ATOM 2505 C CA . LEU A 1 303 ? -12.7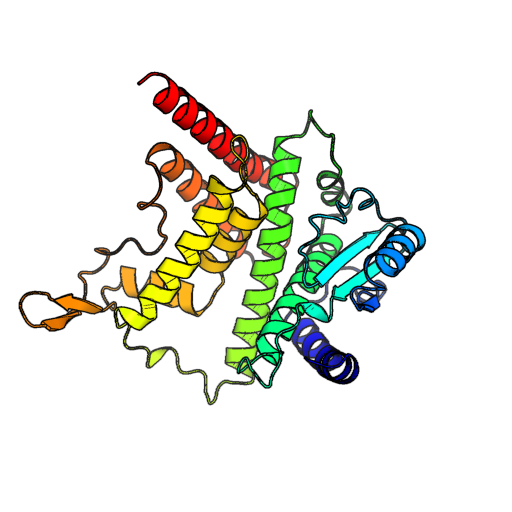97 12.516 -4.829 1.00 97.31 303 LEU A CA 1
ATOM 2506 C C . LEU A 1 303 ? -12.070 13.732 -5.431 1.00 97.31 303 LEU A C 1
ATOM 2508 O O . LEU A 1 303 ? -12.005 14.797 -4.809 1.00 97.31 303 LEU A O 1
ATOM 2512 N N . MET A 1 304 ? -11.527 13.612 -6.650 1.00 95.69 304 MET A N 1
ATOM 2513 C CA . MET A 1 304 ? -10.892 14.742 -7.348 1.00 95.69 304 MET A CA 1
ATOM 2514 C C . MET A 1 304 ? -11.892 15.879 -7.603 1.00 95.69 304 MET A C 1
ATOM 2516 O O . MET A 1 304 ? -11.586 17.047 -7.351 1.00 95.69 304 MET A O 1
ATOM 2520 N N . ASN A 1 305 ? -13.100 15.550 -8.065 1.00 95.12 305 ASN A N 1
ATOM 2521 C CA . ASN A 1 305 ? -14.153 16.530 -8.328 1.00 95.12 305 ASN A CA 1
ATOM 2522 C C . ASN A 1 305 ? -14.626 17.224 -7.042 1.00 95.12 305 ASN A C 1
ATOM 2524 O O . ASN A 1 305 ? -14.757 18.451 -7.018 1.00 95.12 305 ASN A O 1
ATOM 2528 N N . GLU A 1 306 ? -14.840 16.462 -5.968 1.00 94.94 306 GLU A N 1
ATOM 2529 C CA . GLU A 1 306 ? -15.195 16.976 -4.641 1.00 94.94 306 GLU A CA 1
ATOM 2530 C C . GLU A 1 306 ? -14.128 17.950 -4.127 1.00 94.94 306 GLU A C 1
ATOM 2532 O O . GLU A 1 306 ? -14.448 19.033 -3.632 1.00 94.94 306 GLU A O 1
ATOM 2537 N N . LYS A 1 307 ? -12.846 17.615 -4.312 1.00 93.75 307 LYS A N 1
ATOM 2538 C CA . LYS A 1 307 ? -11.722 18.455 -3.888 1.00 93.75 307 LYS A CA 1
ATOM 2539 C C . LYS A 1 307 ? -11.660 19.765 -4.667 1.00 93.75 307 LYS A C 1
ATOM 2541 O O . LYS A 1 307 ? -11.487 20.828 -4.069 1.00 93.75 307 LYS A O 1
ATOM 2546 N N . ILE A 1 308 ? -11.844 19.714 -5.987 1.00 93.31 308 ILE A N 1
ATOM 2547 C CA . ILE A 1 308 ? -11.905 20.915 -6.832 1.00 93.31 308 ILE A CA 1
ATOM 2548 C C . ILE A 1 308 ? -13.072 21.814 -6.400 1.00 93.31 308 ILE A C 1
ATOM 2550 O O . ILE A 1 308 ? -12.897 23.028 -6.280 1.00 93.31 308 ILE A O 1
ATOM 2554 N N . ALA A 1 309 ? -14.245 21.234 -6.128 1.00 92.25 309 ALA A N 1
ATOM 2555 C CA . ALA A 1 309 ? -15.407 21.981 -5.656 1.00 92.25 309 ALA A CA 1
ATOM 2556 C C . ALA A 1 309 ? -15.154 22.645 -4.290 1.00 92.25 309 ALA A C 1
ATOM 2558 O O . ALA A 1 309 ? -15.489 23.818 -4.105 1.00 92.25 309 ALA A O 1
ATOM 2559 N N . LEU A 1 310 ? -14.505 21.932 -3.363 1.00 90.25 310 LEU A N 1
ATOM 2560 C CA . LEU A 1 310 ? -14.129 22.460 -2.052 1.00 90.25 310 LEU A CA 1
ATOM 2561 C C . LEU A 1 310 ? -13.182 23.662 -2.189 1.00 90.25 310 LEU A C 1
ATOM 2563 O O . LEU A 1 310 ? -13.458 24.727 -1.638 1.00 90.25 310 LEU A O 1
ATOM 2567 N N . LEU A 1 311 ? -12.123 23.542 -2.994 1.00 88.94 311 LEU A N 1
ATOM 2568 C CA . LEU A 1 311 ? -11.169 24.631 -3.236 1.00 88.94 311 LEU A CA 1
ATOM 2569 C C . LEU A 1 311 ? -11.820 25.848 -3.904 1.00 88.94 311 LEU A C 1
ATOM 2571 O O . LEU A 1 311 ? -11.528 26.991 -3.540 1.00 88.94 311 LEU A O 1
ATOM 2575 N N . ALA A 1 312 ? -12.732 25.619 -4.853 1.00 88.50 312 ALA A N 1
ATOM 2576 C CA . ALA A 1 312 ? -13.495 26.689 -5.484 1.00 88.50 312 ALA A CA 1
ATOM 2577 C C . ALA A 1 312 ? -14.374 27.437 -4.467 1.00 88.50 312 ALA A C 1
ATOM 2579 O O . ALA A 1 312 ? -14.447 28.663 -4.520 1.00 88.50 312 ALA A O 1
ATOM 2580 N N . SER A 1 313 ? -14.990 26.725 -3.514 1.00 87.31 313 SER A N 1
ATOM 2581 C CA . SER A 1 313 ? -15.814 27.335 -2.460 1.00 87.31 313 SER A CA 1
ATOM 2582 C C . SER A 1 313 ? -15.001 28.186 -1.479 1.00 87.31 313 SER A C 1
ATOM 2584 O O . SER A 1 313 ? -15.459 29.246 -1.071 1.00 87.31 313 SER A O 1
ATOM 2586 N N . MET A 1 314 ? -13.760 27.782 -1.184 1.00 82.06 314 MET A N 1
ATOM 2587 C CA . MET A 1 314 ? -12.841 28.525 -0.310 1.00 82.06 314 MET A CA 1
ATOM 2588 C C . MET A 1 314 ? -12.249 29.775 -0.976 1.00 82.06 314 MET A C 1
ATOM 2590 O O . MET A 1 314 ? -11.693 30.627 -0.293 1.00 82.06 314 MET A O 1
ATOM 2594 N N . SER A 1 315 ? -12.331 29.878 -2.305 1.00 70.00 315 SER A N 1
ATOM 2595 C CA . SER A 1 315 ? -11.767 30.992 -3.082 1.00 70.00 315 SER A CA 1
ATOM 2596 C C . SER A 1 315 ? -12.738 32.172 -3.252 1.00 70.00 315 SER A C 1
ATOM 2598 O O . SER A 1 315 ? -12.395 33.151 -3.917 1.00 70.00 315 SER A O 1
ATOM 2600 N N . ILE A 1 316 ? -13.965 32.055 -2.731 1.00 57.66 316 ILE A N 1
ATOM 2601 C CA . ILE A 1 316 ? -15.054 33.038 -2.884 1.00 57.66 316 ILE A CA 1
ATOM 2602 C C . ILE A 1 316 ? -15.250 33.891 -1.607 1.00 57.66 316 ILE A C 1
ATOM 2604 O O . ILE A 1 316 ? -15.973 34.887 -1.662 1.00 57.66 316 ILE A O 1
ATOM 2608 N N . ASP A 1 317 ? -14.550 33.567 -0.513 1.00 46.06 317 ASP A N 1
ATOM 2609 C CA . ASP A 1 317 ? -14.509 34.331 0.750 1.00 46.06 317 ASP A CA 1
ATOM 2610 C C . ASP A 1 317 ? -13.265 35.236 0.867 1.00 46.06 317 ASP A C 1
ATOM 2612 O O . ASP A 1 317 ? -13.375 36.325 1.481 1.00 46.06 317 ASP A O 1
#

Radius of gyration: 20.76 Å; chains: 1; bounding box: 46×56×60 Å

Foldseek 3Di:
DDDPVNLVVLVVVLVVLLPVQDDDAVCPVPADDAAEAEDEPVCQVVVVVVCCVVQVFPPPDDDPVPDDQQKDWTHHPNHIHIYHYPVPQDDCVVDPPSSVVSSLSVQLSVQLVVLQRNEDPVFNLVVLCHPDPVVLQLLNLLCQLLSLLRSNLRSLSSVVCCCVPVVVVVDCPVPDQQECVLLVVVVVQLVVLVCQQQPVDQQAGDSNSVSNNLSCCQRHPSNVVNQVCQQVQRHWDQDPVVRDTDTGDHNPDPSSCLVVDDPQLNVLSVVLSVLLNVLVPDPPSSYDHSVSSSVNSVSRVSNSVSSVVVVVVVVVD

pLDDT: mean 91.81, std 7.09, range [46.06, 98.81]

Secondary structure (DSSP, 8-state):
---HHHHHHHHHHHHHHHHHHSPPPTTTTTSPPPEEEEE-TTTHHHHHHHHHHHHT-S-----STT---SEEEEEETTEEEEEEEGGGSPPTTTSTTHHHHHHHHHHHHHHHHHHHHHS-TTT-GGGGGSTT-GGGHHHHHHHHHHHHHHHHHHHHHHHHHHHHHTSTTT--GGG----HHHHHHHHHHHHHHHHHHHHSSSSS--HHHHHHHHHHHHH-HHHHHHHHHHHTT--EEEETTTTEEEEPPTT-S-TTSSTTS-HHHHHHHHHHHHHHHHHHTSTTTT---HHHHHHHHHHHHHHHHHHHHHHHHHT--